Protein AF-A0A0E3UJL3-F1 (afdb_monomer_lite)

Radius of gyration: 22.05 Å; chains: 1; bounding box: 46×60×63 Å

Structure (mmCIF, N/CA/C/O backbone):
data_AF-A0A0E3UJL3-F1
#
_entry.id   AF-A0A0E3UJL3-F1
#
loop_
_atom_site.group_PDB
_atom_site.id
_atom_site.type_symbol
_atom_site.label_atom_id
_atom_site.label_alt_id
_atom_site.label_comp_id
_atom_site.label_asym_id
_atom_site.label_entity_id
_atom_site.label_seq_id
_atom_site.pdbx_PDB_ins_code
_atom_site.Cartn_x
_atom_site.Cartn_y
_atom_site.Cartn_z
_atom_site.occupancy
_atom_site.B_iso_or_equiv
_atom_site.auth_seq_id
_atom_site.auth_comp_id
_atom_site.auth_asym_id
_atom_site.auth_atom_id
_atom_site.pdbx_PDB_model_num
ATOM 1 N N . MET A 1 1 ? -11.389 -39.960 2.728 1.00 35.81 1 MET A N 1
ATOM 2 C CA . MET A 1 1 ? -10.060 -39.645 2.168 1.00 35.81 1 MET A CA 1
ATOM 3 C C . MET A 1 1 ? -10.276 -38.479 1.227 1.00 35.81 1 MET A C 1
ATOM 5 O O . MET A 1 1 ? -10.574 -38.678 0.059 1.00 35.81 1 MET A O 1
ATOM 9 N N . GLU A 1 2 ? -10.320 -37.284 1.809 1.00 32.53 2 GLU A N 1
ATOM 10 C CA . GLU A 1 2 ? -10.555 -36.036 1.088 1.00 32.53 2 GLU A CA 1
ATOM 11 C C . GLU A 1 2 ? -9.261 -35.633 0.386 1.00 32.53 2 GLU A C 1
ATOM 13 O O . GLU A 1 2 ? -8.188 -35.622 0.990 1.00 32.53 2 GLU A O 1
ATOM 18 N N . THR A 1 3 ? -9.352 -35.369 -0.911 1.00 32.72 3 THR A N 1
ATOM 19 C CA . THR A 1 3 ? -8.273 -34.770 -1.690 1.00 32.72 3 THR A CA 1
ATOM 20 C C . THR A 1 3 ? -8.026 -33.363 -1.140 1.00 32.72 3 THR A C 1
ATOM 22 O O . THR A 1 3 ? -8.995 -32.608 -1.027 1.00 32.72 3 THR A O 1
ATOM 25 N N . PRO A 1 4 ? -6.786 -32.968 -0.799 1.00 45.25 4 PRO A N 1
ATOM 26 C CA . PRO A 1 4 ? -6.535 -31.585 -0.449 1.00 45.25 4 PRO A CA 1
ATOM 27 C C . PRO A 1 4 ? -6.850 -30.735 -1.677 1.00 45.25 4 PRO A C 1
ATOM 29 O O . PRO A 1 4 ? -6.332 -30.982 -2.769 1.00 45.25 4 PRO A O 1
ATOM 32 N N . CYS A 1 5 ? -7.748 -29.770 -1.476 1.00 33.59 5 CYS A N 1
ATOM 33 C CA . CYS A 1 5 ? -7.967 -28.640 -2.363 1.00 33.59 5 CYS A CA 1
ATOM 34 C C . CYS A 1 5 ? -6.596 -28.155 -2.836 1.00 33.59 5 CYS A C 1
ATOM 36 O O . CYS A 1 5 ? -5.738 -27.848 -2.009 1.00 33.59 5 CYS A O 1
ATOM 38 N N . SER A 1 6 ? -6.361 -28.196 -4.146 1.00 37.50 6 SER A N 1
ATOM 39 C CA . SER A 1 6 ? -5.097 -27.784 -4.736 1.00 37.50 6 SER A CA 1
ATOM 40 C C . SER A 1 6 ? -4.758 -26.384 -4.238 1.00 37.50 6 SER A C 1
ATOM 42 O O . SER A 1 6 ? -5.474 -25.434 -4.561 1.00 37.50 6 SER A O 1
ATOM 44 N N . ASP A 1 7 ? -3.677 -26.271 -3.470 1.00 33.84 7 ASP A N 1
ATOM 45 C CA . ASP A 1 7 ? -3.031 -25.006 -3.155 1.00 33.84 7 ASP A CA 1
ATOM 46 C C . ASP A 1 7 ? -2.657 -24.334 -4.477 1.00 33.84 7 ASP A C 1
ATOM 48 O O . ASP A 1 7 ? -1.590 -24.570 -5.051 1.00 33.84 7 ASP A O 1
ATOM 52 N N . PHE A 1 8 ? -3.559 -23.507 -5.002 1.00 34.34 8 PHE A N 1
ATOM 53 C CA . PHE A 1 8 ? -3.238 -22.579 -6.067 1.00 34.34 8 PHE A CA 1
ATOM 54 C C . PHE A 1 8 ? -2.240 -21.597 -5.464 1.00 34.34 8 PHE A C 1
ATOM 56 O O . PHE A 1 8 ? -2.626 -20.602 -4.858 1.00 34.34 8 PHE A O 1
ATOM 63 N N . ARG A 1 9 ? -0.941 -21.896 -5.580 1.00 42.09 9 ARG A N 1
ATOM 64 C CA . ARG A 1 9 ? 0.095 -20.879 -5.426 1.00 42.09 9 ARG A CA 1
ATOM 65 C C . ARG A 1 9 ? -0.158 -19.897 -6.560 1.00 42.09 9 ARG A C 1
ATOM 67 O O . ARG A 1 9 ? 0.055 -20.281 -7.712 1.00 42.09 9 ARG A O 1
ATOM 74 N N . PRO A 1 10 ? -0.646 -18.675 -6.295 1.00 55.78 10 PRO A N 1
ATOM 75 C CA . PRO A 1 10 ? -0.781 -17.707 -7.364 1.00 55.78 10 PRO A CA 1
ATOM 76 C C . PRO A 1 10 ? 0.613 -17.538 -7.965 1.00 55.78 10 PRO A C 1
ATOM 78 O O . PRO A 1 10 ? 1.580 -17.346 -7.222 1.00 55.78 10 PRO A O 1
ATOM 81 N N . GLY A 1 11 ? 0.730 -17.681 -9.285 1.00 77.12 11 GLY A N 1
ATOM 82 C CA . GLY A 1 11 ? 1.992 -17.419 -9.968 1.00 77.12 11 GLY A CA 1
ATOM 83 C C . GLY A 1 11 ? 2.523 -16.040 -9.572 1.00 77.12 11 GLY A C 1
ATOM 84 O O . GLY A 1 11 ? 1.744 -15.127 -9.279 1.00 77.12 11 GLY A O 1
ATOM 85 N N . LEU A 1 12 ? 3.849 -15.892 -9.525 1.00 87.12 12 LEU A N 1
ATOM 86 C CA . LEU A 1 12 ? 4.462 -14.585 -9.301 1.00 87.12 12 LEU A CA 1
ATOM 87 C C . LEU A 1 12 ? 3.899 -13.582 -10.323 1.00 87.12 12 LEU A C 1
ATOM 89 O O . LEU A 1 12 ? 3.772 -13.942 -11.498 1.00 87.12 12 LEU A O 1
ATOM 93 N N . PRO A 1 13 ? 3.558 -12.346 -9.913 1.00 91.94 13 PRO A N 1
ATOM 94 C CA . PRO A 1 13 ? 3.107 -11.354 -10.867 1.00 91.94 13 PRO A CA 1
ATOM 95 C C . PRO A 1 13 ? 4.178 -11.103 -11.919 1.00 91.94 13 PRO A C 1
ATOM 97 O O . PRO A 1 13 ? 5.374 -11.064 -11.620 1.00 91.94 13 PRO A O 1
ATOM 100 N N . LEU A 1 14 ? 3.711 -10.946 -13.152 1.00 94.75 14 LEU A N 1
ATOM 101 C CA . LEU A 1 14 ? 4.541 -10.679 -14.310 1.00 94.75 14 LEU A CA 1
ATOM 102 C C . LEU A 1 14 ? 4.578 -9.173 -14.567 1.00 94.75 14 LEU A C 1
ATOM 104 O O . LEU A 1 14 ? 3.529 -8.533 -14.656 1.00 94.75 14 LEU A O 1
ATOM 108 N N . TYR A 1 15 ? 5.780 -8.637 -14.729 1.00 96.38 15 TYR A N 1
ATOM 109 C CA . TYR A 1 15 ? 6.034 -7.247 -15.088 1.00 96.38 15 TYR A CA 1
ATOM 110 C C . TYR A 1 15 ? 6.750 -7.230 -16.422 1.00 96.38 15 TYR A C 1
ATOM 112 O O . TYR A 1 15 ? 7.722 -7.965 -16.610 1.00 96.38 15 TYR A O 1
ATOM 120 N N . THR A 1 16 ? 6.282 -6.391 -17.338 1.00 96.19 16 THR A N 1
ATOM 121 C CA . THR A 1 16 ? 6.978 -6.138 -18.598 1.00 96.19 16 THR A CA 1
ATOM 122 C C . THR A 1 16 ? 7.442 -4.694 -18.641 1.00 96.19 16 THR A C 1
ATOM 124 O O . THR A 1 16 ? 6.629 -3.777 -18.703 1.00 96.19 16 THR A O 1
ATOM 127 N N . PHE A 1 17 ? 8.754 -4.489 -18.620 1.00 94.69 17 PHE A N 1
ATOM 128 C CA . PHE A 1 17 ? 9.367 -3.180 -18.798 1.00 94.69 17 PHE A CA 1
ATOM 129 C C . PHE A 1 17 ? 9.531 -2.902 -20.293 1.00 94.69 17 PHE A C 1
ATOM 131 O O . PHE A 1 17 ? 10.004 -3.759 -21.045 1.00 94.69 17 PHE A O 1
ATOM 138 N N . ARG A 1 18 ? 9.135 -1.705 -20.722 1.00 92.25 18 ARG A N 1
ATOM 139 C CA . ARG A 1 18 ? 9.291 -1.202 -22.089 1.00 92.25 18 ARG A CA 1
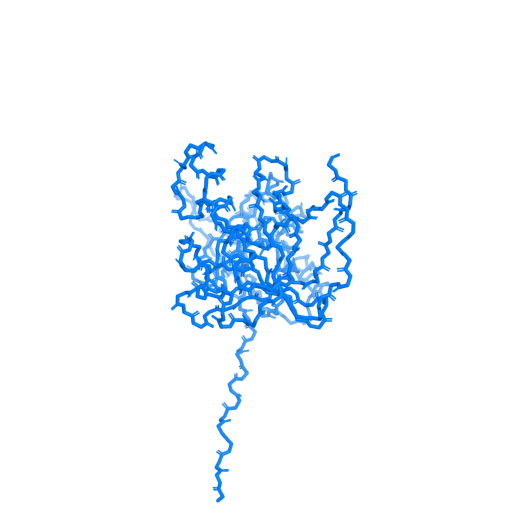ATOM 140 C C . ARG A 1 18 ? 10.386 -0.145 -22.088 1.00 92.25 18 ARG A C 1
ATOM 142 O O . ARG A 1 18 ? 10.168 0.966 -21.609 1.00 92.25 18 ARG A O 1
ATOM 149 N N . LEU A 1 19 ? 11.549 -0.523 -22.605 1.00 90.88 19 LEU A N 1
ATOM 150 C CA . LEU A 1 19 ? 12.720 0.337 -22.751 1.00 90.88 19 LEU A CA 1
ATOM 151 C C . LEU A 1 19 ? 12.873 0.673 -24.239 1.00 90.88 19 LEU A C 1
ATOM 153 O O . LEU A 1 19 ? 13.091 -0.232 -25.042 1.00 90.88 19 LEU A O 1
ATOM 157 N N . GLY A 1 20 ? 12.691 1.938 -24.614 1.00 87.12 20 GLY A N 1
ATOM 158 C CA . GLY A 1 20 ? 12.724 2.395 -26.010 1.00 87.12 20 GLY A CA 1
ATOM 159 C C . GLY A 1 20 ? 14.143 2.537 -26.559 1.00 87.12 20 GLY A C 1
ATOM 160 O O . GLY A 1 20 ? 15.115 2.099 -25.929 1.00 87.12 20 GLY A O 1
ATOM 161 N N . SER A 1 21 ? 14.287 3.178 -27.718 1.00 81.56 21 SER A N 1
ATOM 162 C CA . SER A 1 21 ? 15.596 3.619 -28.206 1.00 81.56 21 SER A CA 1
ATOM 163 C C . SER A 1 21 ? 15.916 5.031 -27.733 1.00 81.56 21 SER A C 1
ATOM 165 O O . SER A 1 21 ? 15.041 5.822 -27.384 1.00 81.56 21 SER A O 1
ATOM 167 N N . ARG A 1 22 ? 17.201 5.381 -27.782 1.00 75.12 22 ARG A N 1
ATOM 168 C CA . ARG A 1 22 ? 17.633 6.779 -27.789 1.00 75.12 22 ARG A CA 1
ATOM 169 C C . ARG A 1 22 ? 18.267 7.061 -29.143 1.00 75.12 22 ARG A C 1
ATOM 171 O O . ARG A 1 22 ? 19.155 6.326 -29.565 1.00 75.12 22 ARG A O 1
ATOM 178 N N . ALA A 1 23 ? 17.792 8.100 -29.830 1.00 73.81 23 ALA A N 1
ATOM 179 C CA . ALA A 1 23 ? 18.235 8.444 -31.185 1.00 73.81 23 ALA A CA 1
ATOM 180 C C . ALA A 1 23 ? 18.146 7.267 -32.190 1.00 73.81 23 ALA A C 1
ATOM 182 O O . ALA A 1 23 ? 19.006 7.118 -33.054 1.00 73.81 23 ALA A O 1
ATOM 183 N N . GLY A 1 24 ? 17.125 6.408 -32.063 1.00 76.81 24 GLY A N 1
ATOM 184 C CA . GLY A 1 24 ? 16.910 5.257 -32.950 1.00 76.81 24 GLY A CA 1
ATOM 185 C C . GLY A 1 24 ? 17.773 4.032 -32.632 1.00 76.81 24 GLY A C 1
ATOM 186 O O . GLY A 1 24 ? 17.637 3.001 -33.291 1.00 76.81 24 GLY A O 1
ATOM 187 N N . GLN A 1 25 ? 18.646 4.103 -31.620 1.00 82.50 25 GLN A N 1
ATOM 188 C CA . GLN A 1 25 ? 19.495 2.988 -31.208 1.00 82.50 25 GLN A CA 1
ATOM 189 C C . GLN A 1 25 ? 19.010 2.346 -29.902 1.00 82.50 25 GLN A C 1
ATOM 191 O O . GLN A 1 25 ? 18.837 3.012 -28.877 1.00 82.50 25 GLN A O 1
ATOM 196 N N . ARG A 1 26 ? 18.809 1.021 -29.934 1.00 87.69 26 ARG A N 1
ATOM 197 C CA . ARG A 1 26 ? 18.488 0.240 -28.732 1.00 87.69 26 ARG A CA 1
ATOM 198 C C . ARG A 1 26 ? 19.646 0.300 -27.730 1.00 87.69 26 ARG A C 1
ATOM 200 O O . ARG A 1 26 ? 20.799 0.161 -28.150 1.00 87.69 26 ARG A O 1
ATOM 207 N N . PRO A 1 27 ? 19.354 0.375 -26.422 1.00 90.06 27 PRO A N 1
ATOM 208 C CA . PRO A 1 27 ? 20.349 0.129 -25.389 1.00 90.06 27 PRO A CA 1
ATOM 209 C C . PRO A 1 27 ? 21.065 -1.218 -25.593 1.00 90.06 27 PRO A C 1
ATOM 211 O O . PRO A 1 27 ? 20.412 -2.195 -25.996 1.00 90.06 27 PRO A O 1
ATOM 214 N N . PRO A 1 28 ? 22.383 -1.313 -25.333 1.00 92.94 28 PRO A N 1
ATOM 215 C CA . PRO A 1 28 ? 23.122 -2.556 -25.503 1.00 92.94 28 PRO A CA 1
ATOM 216 C C . PRO A 1 28 ? 22.555 -3.676 -24.626 1.00 92.94 28 PRO A C 1
ATOM 218 O O . PRO A 1 28 ? 22.399 -3.528 -23.417 1.00 92.94 28 PRO A O 1
ATOM 221 N N . VAL A 1 29 ? 22.280 -4.835 -25.232 1.00 94.38 29 VAL A N 1
ATOM 222 C CA . VAL A 1 29 ? 21.636 -5.970 -24.545 1.00 94.38 29 VAL A CA 1
ATOM 223 C C . VAL A 1 29 ? 22.358 -6.404 -23.267 1.00 94.38 29 VAL A C 1
ATOM 225 O O . VAL A 1 29 ? 21.710 -6.733 -22.279 1.00 94.38 29 VAL A O 1
ATOM 228 N N . HIS A 1 30 ? 23.691 -6.390 -23.268 1.00 96.06 30 HIS A N 1
ATOM 229 C CA . HIS A 1 30 ? 24.496 -6.816 -22.126 1.00 96.06 30 HIS A CA 1
ATOM 230 C C . HIS A 1 30 ? 24.418 -5.826 -20.956 1.00 96.06 30 HIS A C 1
ATOM 232 O O . HIS A 1 30 ? 24.424 -6.257 -19.808 1.00 96.06 30 HIS A O 1
ATOM 238 N N . GLU A 1 31 ? 24.280 -4.527 -21.229 1.00 95.88 31 GLU A N 1
ATOM 239 C CA . GLU A 1 31 ? 24.071 -3.510 -20.193 1.00 95.88 31 GLU A CA 1
ATOM 240 C C . GLU A 1 31 ? 22.682 -3.656 -19.573 1.00 95.88 31 GLU A C 1
ATOM 242 O O . GLU A 1 31 ? 22.550 -3.698 -18.351 1.00 95.88 31 GLU A O 1
ATOM 247 N N . VAL A 1 32 ? 21.647 -3.831 -20.403 1.00 95.19 32 VAL A N 1
ATOM 248 C CA . VAL A 1 32 ? 20.281 -4.071 -19.911 1.00 95.19 32 VAL A CA 1
ATOM 249 C C . VAL A 1 32 ? 20.235 -5.350 -19.072 1.00 95.19 32 VAL A C 1
ATOM 251 O O . VAL A 1 32 ? 19.691 -5.352 -17.969 1.00 95.19 32 VAL A O 1
ATOM 254 N N . ALA A 1 33 ? 20.856 -6.428 -19.556 1.00 96.62 33 ALA A N 1
ATOM 255 C CA . ALA A 1 33 ? 20.941 -7.691 -18.835 1.00 96.62 33 ALA A CA 1
ATOM 256 C C . ALA A 1 33 ? 21.705 -7.563 -17.508 1.00 96.62 33 ALA A C 1
ATOM 258 O O . ALA A 1 33 ? 21.310 -8.199 -16.536 1.00 96.62 33 ALA A O 1
ATOM 259 N N . ALA A 1 34 ? 22.754 -6.737 -17.439 1.00 97.12 34 ALA A N 1
ATOM 260 C CA . ALA A 1 34 ? 23.492 -6.492 -16.202 1.00 97.12 34 ALA A CA 1
ATOM 261 C C . ALA A 1 34 ? 22.631 -5.765 -15.155 1.00 97.12 34 ALA A C 1
ATOM 263 O O . ALA A 1 34 ? 22.606 -6.179 -13.997 1.00 97.12 34 ALA A O 1
ATOM 264 N N . VAL A 1 35 ? 21.878 -4.735 -15.562 1.00 96.88 35 VAL A N 1
ATOM 265 C CA . VAL A 1 35 ? 20.979 -3.991 -14.659 1.00 96.88 35 VAL A CA 1
ATOM 266 C C . VAL A 1 35 ? 19.862 -4.890 -14.130 1.00 96.88 35 VAL A C 1
ATOM 268 O O . VAL A 1 35 ? 19.622 -4.940 -12.925 1.00 96.88 35 VAL A O 1
ATOM 271 N N . VAL A 1 36 ? 19.193 -5.637 -15.012 1.00 97.19 36 VAL A N 1
ATOM 272 C CA . VAL A 1 36 ? 18.088 -6.531 -14.622 1.00 97.19 36 VAL A CA 1
ATOM 273 C C . VAL A 1 36 ? 18.610 -7.721 -13.810 1.00 97.19 36 VAL A C 1
ATOM 275 O O . VAL A 1 36 ? 18.015 -8.088 -12.796 1.00 97.19 36 VAL A O 1
ATOM 278 N N . GLY A 1 37 ? 19.752 -8.283 -14.211 1.00 96.69 37 GLY A N 1
ATOM 279 C CA . GLY A 1 37 ? 20.410 -9.416 -13.560 1.00 96.69 37 GLY A CA 1
ATOM 280 C C . GLY A 1 37 ? 20.891 -9.126 -12.138 1.00 96.69 37 GLY A C 1
ATOM 281 O O . GLY A 1 37 ? 20.951 -10.039 -11.319 1.00 96.69 37 GLY A O 1
ATOM 282 N N . ALA A 1 38 ? 21.175 -7.860 -11.814 1.00 96.44 38 ALA A N 1
ATOM 283 C CA . ALA A 1 38 ? 21.487 -7.436 -10.450 1.00 96.44 38 ALA A CA 1
ATOM 284 C C . ALA A 1 38 ? 20.275 -7.518 -9.500 1.00 96.44 38 ALA A C 1
ATOM 286 O O . ALA A 1 38 ? 20.454 -7.581 -8.286 1.00 96.44 38 ALA A O 1
ATOM 287 N N . VAL A 1 39 ? 19.052 -7.521 -10.042 1.00 95.81 39 VAL A N 1
ATOM 288 C CA . VAL A 1 39 ? 17.800 -7.572 -9.271 1.00 95.81 39 VAL A CA 1
ATOM 289 C C . VAL A 1 39 ? 17.209 -8.979 -9.245 1.00 95.81 39 VAL A C 1
ATOM 291 O O . VAL A 1 39 ? 16.713 -9.423 -8.212 1.00 95.81 39 VAL A O 1
ATOM 294 N N . THR A 1 40 ? 17.242 -9.690 -10.371 1.00 93.12 40 THR A N 1
ATOM 295 C CA . THR A 1 40 ? 16.666 -11.033 -10.497 1.00 93.12 40 THR A CA 1
ATOM 296 C C . THR A 1 40 ? 17.569 -11.947 -11.323 1.00 93.12 40 THR A C 1
ATOM 298 O O . THR A 1 40 ? 18.040 -11.549 -12.389 1.00 93.12 40 THR A O 1
ATOM 301 N N . PRO A 1 41 ? 17.763 -13.213 -10.910 1.00 89.62 41 PRO A N 1
ATOM 302 C CA . PRO A 1 41 ? 18.538 -14.172 -11.691 1.00 89.62 41 PRO A CA 1
ATOM 303 C C . PRO A 1 41 ? 17.784 -14.692 -12.926 1.00 89.62 41 PRO A C 1
ATOM 305 O O . PRO A 1 41 ? 18.373 -15.382 -13.753 1.00 89.62 41 PRO A O 1
ATOM 308 N N . SER A 1 42 ? 16.479 -14.416 -13.048 1.00 92.12 42 SER A N 1
ATOM 309 C CA . SER A 1 42 ? 15.641 -14.915 -14.139 1.00 92.12 42 SER A CA 1
ATOM 310 C C . SER A 1 42 ? 14.770 -13.809 -14.724 1.00 92.12 42 SER A C 1
ATOM 312 O O . SER A 1 42 ? 13.983 -13.170 -14.020 1.00 92.12 42 SER A O 1
ATOM 314 N N . PHE A 1 43 ? 14.926 -13.593 -16.027 1.00 96.88 43 PHE A N 1
ATOM 315 C CA . PHE A 1 43 ? 14.152 -12.653 -16.825 1.00 96.88 43 PHE A CA 1
ATOM 316 C C . PHE A 1 43 ? 14.217 -13.053 -18.301 1.00 96.88 43 PHE A C 1
ATOM 318 O O . PHE A 1 43 ? 15.103 -13.795 -18.725 1.00 96.88 43 PHE A O 1
ATOM 325 N N . THR A 1 44 ? 13.269 -12.559 -19.091 1.00 96.88 44 THR A N 1
ATOM 326 C CA . THR A 1 44 ? 13.299 -12.664 -20.555 1.00 96.88 44 THR A CA 1
ATOM 327 C C . THR A 1 44 ? 13.519 -11.285 -21.143 1.00 96.88 44 THR A C 1
ATOM 329 O O . THR A 1 44 ? 12.923 -10.313 -20.685 1.00 96.88 44 THR A O 1
ATOM 332 N N . LEU A 1 45 ? 14.354 -11.198 -22.170 1.00 96.19 45 LEU A N 1
ATOM 333 C CA . LEU A 1 45 ? 14.643 -9.954 -22.863 1.00 96.19 45 LEU A CA 1
ATOM 334 C C . LEU A 1 45 ? 14.397 -10.162 -24.357 1.00 96.19 45 LEU A C 1
ATOM 336 O O . LEU A 1 45 ? 15.084 -10.944 -25.010 1.00 96.19 45 LEU A O 1
ATOM 340 N N . THR A 1 46 ? 13.369 -9.494 -24.872 1.00 95.25 46 THR A N 1
ATOM 341 C CA . THR A 1 46 ? 12.879 -9.672 -26.243 1.00 95.25 46 THR A CA 1
ATOM 342 C C . THR A 1 46 ? 13.031 -8.362 -27.006 1.00 95.25 46 THR A C 1
ATOM 344 O O . THR A 1 46 ? 12.581 -7.325 -26.506 1.00 95.25 46 THR A O 1
ATOM 347 N N . PRO A 1 47 ? 13.654 -8.359 -28.198 1.00 93.12 47 PRO A N 1
ATOM 348 C CA . PRO A 1 47 ? 13.695 -7.160 -29.019 1.00 93.12 47 PRO A CA 1
ATOM 349 C C . PRO A 1 47 ? 12.277 -6.829 -29.490 1.00 93.12 47 PRO A C 1
ATOM 351 O O . PRO A 1 47 ? 11.516 -7.717 -29.868 1.00 93.12 47 PRO A O 1
ATOM 354 N N . GLY A 1 48 ? 11.923 -5.551 -29.472 1.00 84.75 48 GLY A N 1
ATOM 355 C CA . GLY A 1 48 ? 10.608 -5.079 -29.888 1.00 84.75 48 GLY A CA 1
ATOM 356 C C . GLY A 1 48 ? 10.674 -3.765 -30.649 1.00 84.75 48 GLY A C 1
ATOM 357 O O . GLY A 1 48 ? 11.737 -3.154 -30.792 1.00 84.75 48 GLY A O 1
ATOM 358 N N . GLU A 1 49 ? 9.516 -3.344 -31.132 1.00 85.38 49 GLU A N 1
ATOM 359 C CA . GLU A 1 49 ? 9.293 -2.070 -31.807 1.00 85.38 49 GLU A CA 1
ATOM 360 C C . GLU A 1 49 ? 8.069 -1.409 -31.172 1.00 85.38 49 GLU A C 1
ATOM 362 O O . GLU A 1 49 ? 7.001 -2.016 -31.067 1.00 85.38 49 GLU A O 1
ATOM 367 N N . GLY A 1 50 ? 8.248 -0.187 -30.683 1.00 77.44 50 GLY A N 1
ATOM 368 C CA . GLY A 1 50 ? 7.174 0.710 -30.294 1.00 77.44 50 GLY A CA 1
ATOM 369 C C . GLY A 1 50 ? 6.779 1.590 -31.473 1.00 77.44 50 GLY A C 1
ATOM 370 O O . GLY A 1 50 ? 7.574 1.836 -32.372 1.00 77.44 50 GLY A O 1
ATOM 371 N N . TRP A 1 51 ? 5.543 2.075 -31.468 1.00 80.25 51 TRP A N 1
ATOM 372 C CA . TRP A 1 51 ? 5.101 3.115 -32.391 1.00 80.25 51 TRP A CA 1
ATOM 373 C C . TRP A 1 51 ? 4.845 4.384 -31.594 1.00 80.25 51 TRP A C 1
ATOM 375 O O . TRP A 1 51 ? 3.925 4.431 -30.774 1.00 80.25 51 TRP A O 1
ATOM 385 N N . PHE A 1 52 ? 5.657 5.412 -31.820 1.00 70.75 52 PHE A N 1
ATOM 386 C CA . PHE A 1 52 ? 5.570 6.674 -31.099 1.00 70.75 52 PHE A CA 1
ATOM 387 C C . PHE A 1 52 ? 5.556 7.841 -32.080 1.00 70.75 52 PHE A C 1
ATOM 389 O O . PHE A 1 52 ? 6.435 7.976 -32.920 1.00 70.75 52 PHE A O 1
ATOM 396 N N . ARG A 1 53 ? 4.519 8.686 -31.991 1.00 74.56 53 ARG A N 1
ATOM 397 C CA . ARG A 1 53 ? 4.338 9.873 -32.854 1.00 74.56 53 ARG A CA 1
ATOM 398 C C . ARG A 1 53 ? 4.440 9.593 -34.366 1.00 74.56 53 ARG A C 1
ATOM 400 O O . ARG A 1 53 ? 4.821 10.470 -35.128 1.00 74.56 53 ARG A O 1
ATOM 407 N N . GLY A 1 54 ? 4.033 8.398 -34.796 1.00 80.88 54 GLY A N 1
ATOM 408 C CA . GLY A 1 54 ? 4.056 7.989 -36.205 1.00 80.88 54 GLY A CA 1
ATOM 409 C C . GLY A 1 54 ? 5.383 7.388 -36.674 1.00 80.88 54 GLY A C 1
ATOM 410 O O . GLY A 1 54 ? 5.497 7.050 -37.847 1.00 80.88 54 GLY A O 1
ATOM 411 N N . GLU A 1 55 ? 6.348 7.215 -35.773 1.00 81.19 55 GLU A N 1
ATOM 412 C CA . GLU A 1 55 ? 7.640 6.596 -36.055 1.00 81.19 55 GLU A CA 1
ATOM 413 C C . GLU A 1 55 ? 7.787 5.267 -35.310 1.00 81.19 55 GLU A C 1
ATOM 415 O O . GLU A 1 55 ? 7.218 5.064 -34.231 1.00 81.19 55 GLU A O 1
ATOM 420 N N . VAL A 1 56 ? 8.555 4.355 -35.909 1.00 84.00 56 VAL A N 1
ATOM 421 C CA . VAL A 1 56 ? 8.951 3.093 -35.282 1.00 84.00 56 VAL A CA 1
ATOM 422 C C . VAL A 1 56 ? 10.137 3.361 -34.362 1.00 84.00 56 VAL A C 1
ATOM 424 O O . VAL A 1 56 ? 11.184 3.822 -34.809 1.00 84.00 56 VAL A O 1
ATOM 427 N N . ASP A 1 57 ? 9.975 3.036 -33.086 1.00 83.12 57 ASP A N 1
ATOM 428 C CA . ASP A 1 57 ? 10.987 3.171 -32.045 1.00 83.12 57 ASP A CA 1
ATOM 429 C C . ASP A 1 57 ? 11.461 1.777 -31.587 1.00 83.12 57 ASP A C 1
ATOM 431 O O . ASP A 1 57 ? 10.713 1.055 -30.918 1.00 83.12 57 ASP A O 1
ATOM 435 N N . PRO A 1 58 ? 12.670 1.325 -31.962 1.00 88.50 58 PRO A N 1
ATOM 436 C CA . PRO A 1 58 ? 13.140 -0.002 -31.589 1.00 88.50 58 PRO A CA 1
ATOM 437 C C . PRO A 1 58 ? 13.484 -0.059 -30.094 1.00 88.50 58 PRO A C 1
ATOM 439 O O . PRO A 1 58 ? 14.186 0.788 -29.569 1.00 88.50 58 PRO A O 1
ATOM 442 N N . GLY A 1 59 ? 13.086 -1.116 -29.391 1.00 91.12 59 GLY A N 1
ATOM 443 C CA . GLY A 1 59 ? 13.311 -1.215 -27.946 1.00 91.12 59 GLY A CA 1
ATOM 444 C C . GLY A 1 59 ? 13.482 -2.637 -27.431 1.00 91.12 59 GLY A C 1
ATOM 445 O O . GLY A 1 59 ? 13.583 -3.594 -28.205 1.00 91.12 59 GLY A O 1
ATOM 446 N N . TRP A 1 60 ? 13.494 -2.763 -26.109 1.00 93.38 60 TRP A N 1
ATOM 447 C CA . TRP A 1 60 ? 13.459 -4.019 -25.375 1.00 93.38 60 TRP A CA 1
ATOM 448 C C . TRP A 1 60 ? 12.144 -4.151 -24.610 1.00 93.38 60 TRP A C 1
ATOM 450 O O . TRP A 1 60 ? 11.711 -3.233 -23.910 1.00 93.38 60 TRP A O 1
ATOM 460 N N . ALA A 1 61 ? 11.536 -5.328 -24.718 1.00 94.25 61 ALA A N 1
ATOM 461 C CA . ALA A 1 61 ? 10.561 -5.814 -23.757 1.00 94.25 61 ALA A CA 1
ATOM 462 C C . ALA A 1 61 ? 11.290 -6.733 -22.771 1.00 94.25 61 ALA A C 1
ATOM 464 O O . ALA A 1 61 ? 11.837 -7.768 -23.162 1.00 94.25 61 ALA A O 1
ATOM 465 N N . ILE A 1 62 ? 11.323 -6.331 -21.505 1.00 95.88 62 ILE A N 1
ATOM 466 C CA . ILE A 1 62 ? 11.984 -7.067 -20.428 1.00 95.88 62 ILE A CA 1
ATOM 467 C C . ILE A 1 62 ? 10.889 -7.640 -19.546 1.00 95.88 62 ILE A C 1
ATOM 469 O O . ILE A 1 62 ? 10.134 -6.883 -18.947 1.00 95.88 62 ILE A O 1
ATOM 473 N N . THR A 1 63 ? 10.795 -8.955 -19.450 1.00 96.81 63 THR A N 1
ATOM 474 C CA . THR A 1 63 ? 9.743 -9.620 -18.686 1.00 96.81 63 THR A CA 1
ATOM 475 C C . THR A 1 63 ? 10.334 -10.295 -17.457 1.00 96.81 63 THR A C 1
ATOM 477 O O . THR A 1 63 ? 11.236 -11.127 -17.566 1.00 96.81 63 THR A O 1
ATOM 480 N N . VAL A 1 64 ? 9.806 -9.938 -16.287 1.00 96.44 64 VAL A N 1
ATOM 481 C CA . VAL A 1 64 ? 10.257 -10.412 -14.975 1.00 96.44 64 VAL A CA 1
ATOM 482 C C . VAL A 1 64 ? 9.059 -10.906 -14.173 1.00 96.44 64 VAL A C 1
ATOM 484 O O . VAL A 1 64 ? 8.042 -10.221 -14.088 1.00 96.44 64 VAL A O 1
ATOM 487 N N . ALA A 1 65 ? 9.181 -12.080 -13.555 1.00 94.88 65 ALA A N 1
ATOM 488 C CA . ALA A 1 65 ? 8.213 -12.576 -12.583 1.00 94.88 65 ALA A CA 1
ATOM 489 C C . ALA A 1 65 ? 8.743 -12.308 -11.164 1.00 94.88 65 ALA A C 1
ATOM 491 O O . ALA A 1 65 ? 9.798 -12.827 -10.802 1.00 94.88 65 ALA A O 1
ATOM 492 N N . HIS A 1 66 ? 8.050 -11.494 -10.360 1.00 93.88 66 HIS A N 1
ATOM 493 C CA . HIS A 1 66 ? 8.548 -11.088 -9.036 1.00 93.88 66 HIS A CA 1
ATOM 494 C C . HIS A 1 66 ? 7.426 -10.838 -8.025 1.00 93.88 66 HIS A C 1
ATOM 496 O O . HIS A 1 66 ? 6.395 -10.275 -8.366 1.00 93.88 66 HIS A O 1
ATOM 502 N N . ALA A 1 67 ? 7.601 -11.221 -6.758 1.00 90.62 67 ALA A N 1
ATOM 503 C CA . ALA A 1 67 ? 6.548 -11.048 -5.749 1.00 90.62 67 ALA A CA 1
ATOM 504 C C . ALA A 1 67 ? 6.412 -9.598 -5.264 1.00 90.62 67 ALA A C 1
ATOM 506 O O . ALA A 1 67 ? 5.299 -9.169 -4.952 1.00 90.62 67 ALA A O 1
ATOM 507 N N . ASP A 1 68 ? 7.533 -8.881 -5.193 1.00 92.62 68 ASP A N 1
ATOM 508 C CA . ASP A 1 68 ? 7.637 -7.559 -4.580 1.00 92.62 68 ASP A CA 1
ATOM 509 C C . ASP A 1 68 ? 7.560 -6.429 -5.621 1.00 92.62 68 ASP A C 1
ATOM 511 O O . ASP A 1 68 ? 8.381 -6.350 -6.540 1.00 92.62 68 ASP A O 1
ATOM 515 N N . HIS A 1 69 ? 6.557 -5.567 -5.440 1.00 93.44 69 HIS A N 1
ATOM 516 C CA . HIS A 1 69 ? 6.261 -4.387 -6.254 1.00 93.44 69 HIS A CA 1
ATOM 517 C C . HIS A 1 69 ? 7.308 -3.294 -6.121 1.00 93.44 69 HIS A C 1
ATOM 519 O O . HIS A 1 69 ? 7.575 -2.586 -7.088 1.00 93.44 69 HIS A O 1
ATOM 525 N N . GLU A 1 70 ? 7.882 -3.146 -4.932 1.00 94.38 70 GLU A N 1
ATOM 526 C CA . GLU A 1 70 ? 8.822 -2.079 -4.629 1.00 94.38 70 GLU A CA 1
ATOM 527 C C . GLU A 1 70 ? 10.145 -2.324 -5.352 1.00 94.38 70 GLU A C 1
ATOM 529 O O . GLU A 1 70 ? 10.679 -1.435 -6.014 1.00 94.38 70 GLU A O 1
ATOM 534 N N . THR A 1 71 ? 10.620 -3.572 -5.334 1.00 95.81 71 THR A N 1
ATOM 535 C CA . THR A 1 71 ? 11.768 -3.998 -6.138 1.00 95.81 71 THR A CA 1
ATOM 536 C C . THR A 1 71 ? 11.534 -3.793 -7.638 1.00 95.81 71 THR A C 1
ATOM 538 O O . THR A 1 71 ? 12.426 -3.306 -8.329 1.00 95.81 71 THR A O 1
ATOM 541 N N . MET A 1 72 ? 10.339 -4.090 -8.159 1.00 96.00 72 MET A N 1
ATOM 542 C CA . MET A 1 72 ? 10.039 -3.864 -9.582 1.00 96.00 72 MET A CA 1
ATOM 543 C C . MET A 1 72 ? 9.927 -2.380 -9.937 1.00 96.00 72 MET A C 1
ATOM 545 O O . MET A 1 72 ? 10.397 -1.971 -10.996 1.00 96.00 72 MET A O 1
ATOM 549 N N . ALA A 1 73 ? 9.375 -1.552 -9.051 1.00 95.25 73 ALA A N 1
ATOM 550 C CA . ALA A 1 73 ? 9.339 -0.107 -9.242 1.00 95.25 73 ALA A CA 1
ATOM 551 C C . ALA A 1 73 ? 10.747 0.511 -9.217 1.00 95.25 73 ALA A C 1
ATOM 553 O O . ALA A 1 73 ? 11.064 1.345 -10.065 1.00 95.25 73 ALA A O 1
ATOM 554 N N . ARG A 1 74 ? 11.618 0.057 -8.304 1.00 95.50 74 ARG A N 1
ATOM 555 C CA . ARG A 1 74 ? 13.040 0.433 -8.275 1.00 95.50 74 ARG A CA 1
ATOM 556 C C . ARG A 1 74 ? 13.779 0.000 -9.535 1.00 95.50 74 ARG A C 1
ATOM 558 O O . ARG A 1 74 ? 14.576 0.773 -10.049 1.00 95.50 74 ARG A O 1
ATOM 565 N N . LEU A 1 75 ? 13.506 -1.197 -10.057 1.00 96.19 75 LEU A N 1
ATOM 566 C CA . LEU A 1 75 ? 14.085 -1.645 -11.324 1.00 96.19 75 LEU A CA 1
ATOM 567 C C . LEU A 1 75 ? 13.635 -0.753 -12.491 1.00 96.19 75 LEU A C 1
ATOM 569 O O . LEU A 1 75 ? 14.471 -0.360 -13.299 1.00 96.19 75 LEU A O 1
ATOM 573 N N . ALA A 1 76 ? 12.349 -0.387 -12.564 1.00 94.81 76 ALA A N 1
ATOM 574 C CA . ALA A 1 76 ? 11.864 0.552 -13.579 1.00 94.81 76 ALA A CA 1
ATOM 575 C C . ALA A 1 76 ? 12.595 1.902 -13.498 1.00 94.81 76 ALA A C 1
ATOM 577 O O . ALA A 1 76 ? 13.038 2.416 -14.523 1.00 94.81 76 ALA A O 1
ATOM 578 N N . ASP A 1 77 ? 12.759 2.447 -12.289 1.00 93.88 77 ASP A N 1
ATOM 579 C CA . ASP A 1 77 ? 13.453 3.721 -12.077 1.00 93.88 77 ASP A CA 1
ATOM 580 C C . ASP A 1 77 ? 14.959 3.633 -12.369 1.00 93.88 77 ASP A C 1
ATOM 582 O O . ASP A 1 77 ? 15.525 4.538 -12.980 1.00 93.88 77 ASP A O 1
ATOM 586 N N . ALA A 1 78 ? 15.605 2.514 -12.033 1.00 94.44 78 ALA A N 1
ATOM 587 C CA . ALA A 1 78 ? 17.002 2.267 -12.374 1.00 94.44 78 ALA A CA 1
ATOM 588 C C . ALA A 1 78 ? 17.207 2.194 -13.893 1.00 94.44 78 ALA A C 1
ATOM 590 O O . ALA A 1 78 ? 18.106 2.845 -14.419 1.00 94.44 78 ALA A O 1
ATOM 591 N N . LEU A 1 79 ? 16.350 1.461 -14.613 1.00 94.50 79 LEU A N 1
ATOM 592 C CA . LEU A 1 79 ? 16.370 1.427 -16.078 1.00 94.50 79 LEU A CA 1
ATOM 593 C C . LEU A 1 79 ? 16.159 2.835 -16.661 1.00 94.50 79 LEU A C 1
ATOM 595 O O . LEU A 1 79 ? 16.865 3.219 -17.592 1.00 94.50 79 LEU A O 1
ATOM 599 N N . ARG A 1 80 ? 15.230 3.617 -16.090 1.00 92.75 80 ARG A N 1
ATOM 600 C CA . ARG A 1 80 ? 14.915 4.991 -16.520 1.00 92.75 80 ARG A CA 1
ATOM 601 C C . ARG A 1 80 ? 16.140 5.885 -16.391 1.00 92.75 80 ARG A C 1
ATOM 603 O O . ARG A 1 80 ? 16.500 6.574 -17.342 1.00 92.75 80 ARG A O 1
ATOM 610 N N . ALA A 1 81 ? 16.784 5.844 -15.227 1.00 92.25 81 ALA A N 1
ATOM 611 C CA . ALA A 1 81 ? 17.942 6.663 -14.909 1.00 92.25 81 ALA A CA 1
ATOM 612 C C . ALA A 1 81 ? 19.183 6.261 -15.719 1.00 92.25 8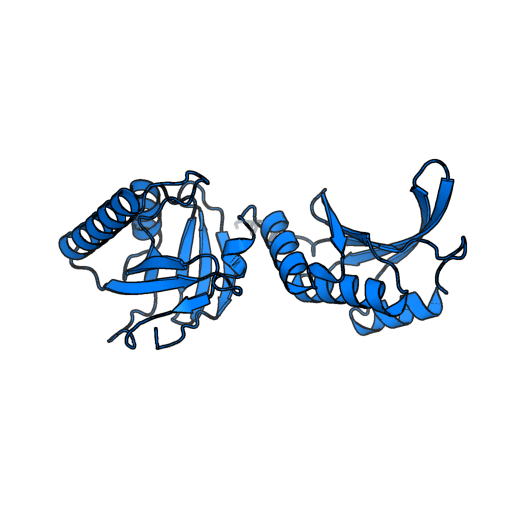1 ALA A C 1
ATOM 614 O O . ALA A 1 81 ? 19.809 7.123 -16.326 1.00 92.25 81 ALA A O 1
ATOM 615 N N . ILE A 1 82 ? 19.521 4.967 -15.759 1.00 93.12 82 ILE A N 1
ATOM 616 C CA . ILE A 1 82 ? 20.745 4.463 -16.408 1.00 93.12 82 ILE A CA 1
ATOM 617 C C . ILE A 1 82 ? 20.713 4.698 -17.917 1.00 93.12 82 ILE A C 1
ATOM 619 O O . ILE A 1 82 ? 21.726 5.073 -18.500 1.00 93.12 82 ILE A O 1
ATOM 623 N N . PHE A 1 83 ? 19.555 4.503 -18.551 1.00 91.00 83 PHE A N 1
ATOM 624 C CA . PHE A 1 83 ? 19.417 4.675 -19.997 1.00 91.00 83 PHE A CA 1
ATOM 625 C C . PHE A 1 83 ? 18.904 6.065 -20.401 1.00 91.00 83 PHE A C 1
ATOM 627 O O . PHE A 1 83 ? 18.691 6.307 -21.589 1.00 91.00 83 PHE A O 1
ATOM 634 N N . GLU A 1 84 ? 18.745 6.983 -19.438 1.00 88.06 84 GLU A N 1
ATOM 635 C CA . GLU A 1 84 ? 18.271 8.362 -19.633 1.00 88.06 84 GLU A CA 1
ATOM 636 C C . GLU A 1 84 ? 16.961 8.441 -20.441 1.00 88.06 84 GLU A C 1
ATOM 638 O O . GLU A 1 84 ? 16.820 9.242 -21.369 1.00 88.06 84 GLU A O 1
ATOM 643 N N . GLN A 1 85 ? 15.996 7.583 -20.107 1.00 80.38 85 GLN A N 1
ATOM 644 C CA . GLN A 1 85 ? 14.717 7.501 -20.812 1.00 80.38 85 GLN A CA 1
ATOM 645 C C . GLN A 1 85 ? 13.566 7.918 -19.913 1.00 80.38 85 GLN A C 1
ATOM 647 O O . GLN A 1 85 ? 13.096 7.132 -19.099 1.00 80.38 85 GLN A O 1
ATOM 652 N N . GLU A 1 86 ? 13.047 9.128 -20.102 1.00 77.06 86 GLU A N 1
ATOM 653 C CA . GLU A 1 86 ? 11.796 9.520 -19.456 1.00 77.06 86 GLU A CA 1
ATOM 654 C C . GLU A 1 86 ? 10.612 8.778 -20.089 1.00 77.06 86 GLU A C 1
ATOM 656 O O . GLU A 1 86 ? 10.426 8.794 -21.305 1.00 77.06 86 GLU A O 1
ATOM 661 N N . GLY A 1 87 ? 9.789 8.134 -19.256 1.00 65.12 87 GLY A N 1
ATOM 662 C CA . GLY A 1 87 ? 8.590 7.434 -19.713 1.00 65.12 87 GLY A CA 1
ATOM 663 C C . GLY A 1 87 ? 8.756 5.944 -20.015 1.00 65.12 87 GLY A C 1
ATOM 664 O O . GLY A 1 87 ? 7.854 5.388 -20.649 1.00 65.12 87 GLY A O 1
ATOM 665 N N . ILE A 1 88 ? 9.822 5.284 -19.527 1.00 78.06 88 ILE A N 1
ATOM 666 C CA . ILE A 1 88 ? 9.870 3.809 -19.471 1.00 78.06 88 ILE A CA 1
ATOM 667 C C . ILE A 1 88 ? 8.560 3.292 -18.890 1.00 78.06 88 ILE A C 1
ATOM 669 O O . ILE A 1 88 ? 8.100 3.736 -17.836 1.00 78.06 88 ILE A O 1
ATOM 673 N N . GLY A 1 89 ? 7.956 2.345 -19.590 1.00 84.75 89 GLY A N 1
ATOM 674 C CA . GLY A 1 89 ? 6.722 1.717 -19.163 1.00 84.75 89 GLY A CA 1
ATOM 675 C C . GLY A 1 89 ? 6.969 0.507 -18.306 1.00 84.75 89 GLY A C 1
ATOM 676 O O . GLY A 1 89 ? 7.753 -0.348 -18.702 1.00 84.75 89 GLY A O 1
ATOM 677 N N . ILE A 1 90 ? 6.240 0.371 -17.207 1.00 93.38 90 ILE A N 1
ATOM 678 C CA . ILE A 1 90 ? 6.005 -0.933 -16.599 1.00 93.38 90 ILE A CA 1
ATOM 679 C C . ILE A 1 90 ? 4.568 -1.355 -16.890 1.00 93.38 90 ILE A C 1
ATOM 681 O O . ILE A 1 90 ? 3.606 -0.660 -16.566 1.00 93.38 90 ILE A O 1
ATOM 685 N N . GLU A 1 91 ? 4.426 -2.493 -17.554 1.00 93.81 91 GLU A N 1
ATOM 686 C CA . GLU A 1 91 ? 3.151 -3.132 -17.829 1.00 93.81 91 GLU A CA 1
ATOM 687 C C . GLU A 1 91 ? 2.930 -4.248 -16.805 1.00 93.81 91 GLU A C 1
ATOM 689 O O . GLU A 1 91 ? 3.727 -5.186 -16.712 1.00 93.81 91 GLU A O 1
ATOM 694 N N . ALA A 1 92 ? 1.865 -4.131 -16.015 1.00 93.12 92 ALA A N 1
ATOM 695 C CA . ALA A 1 92 ? 1.477 -5.102 -15.000 1.00 93.12 92 ALA A CA 1
ATOM 696 C C . ALA A 1 92 ? -0.040 -5.049 -14.779 1.00 93.12 92 ALA A C 1
ATOM 698 O O . ALA A 1 92 ? -0.656 -3.989 -14.881 1.00 93.12 92 ALA A O 1
ATOM 699 N N . PHE A 1 93 ? -0.656 -6.195 -14.475 1.00 92.50 93 PHE A N 1
ATOM 700 C CA . PHE A 1 93 ? -2.095 -6.287 -14.163 1.00 92.50 93 PHE A CA 1
ATOM 701 C C . PHE A 1 93 ? -3.009 -5.659 -15.238 1.00 92.50 93 PHE A C 1
ATOM 703 O O . PHE A 1 93 ? -4.032 -5.050 -14.929 1.00 92.50 93 PHE A O 1
ATOM 710 N N . GLY A 1 94 ? -2.622 -5.775 -16.515 1.00 90.69 94 GLY A N 1
ATOM 711 C CA . GLY A 1 94 ? -3.368 -5.215 -17.649 1.00 90.69 94 GLY A CA 1
ATOM 712 C C . GLY A 1 94 ? -3.307 -3.687 -17.761 1.00 90.69 94 GLY A C 1
ATOM 713 O O . GLY A 1 94 ? -4.135 -3.090 -18.451 1.00 90.69 94 GLY A O 1
ATOM 714 N N . ARG A 1 95 ? -2.364 -3.033 -17.074 1.00 93.38 95 ARG A N 1
ATOM 715 C CA . ARG A 1 95 ? -2.156 -1.582 -17.116 1.00 93.38 95 ARG A CA 1
ATOM 716 C C . ARG A 1 95 ? -0.710 -1.249 -17.439 1.00 93.38 95 ARG A C 1
ATOM 718 O O . ARG A 1 95 ? 0.205 -1.947 -17.019 1.00 93.38 95 ARG A O 1
ATOM 725 N N . TYR A 1 96 ? -0.533 -0.138 -18.144 1.00 91.88 96 TYR A N 1
ATOM 726 C CA . TYR A 1 96 ? 0.759 0.483 -18.399 1.00 91.88 96 TYR A CA 1
ATOM 727 C C . TYR A 1 96 ? 0.931 1.675 -17.458 1.00 91.88 96 TYR A C 1
ATOM 729 O O . TYR A 1 96 ? 0.089 2.574 -17.450 1.00 91.88 96 TYR A O 1
ATOM 737 N N . LEU A 1 97 ? 2.017 1.695 -16.691 1.00 91.88 97 LEU A N 1
ATOM 738 C CA . LEU A 1 97 ? 2.400 2.808 -15.827 1.00 91.88 97 LEU A CA 1
ATOM 739 C C . LEU A 1 97 ? 3.713 3.406 -16.330 1.00 91.88 97 LEU A C 1
ATOM 741 O O . LEU A 1 97 ? 4.689 2.689 -16.540 1.00 91.88 97 LEU A O 1
ATOM 745 N N . SER A 1 98 ? 3.748 4.725 -16.516 1.00 90.44 98 SER A N 1
ATOM 746 C CA . SER A 1 98 ? 4.979 5.417 -16.904 1.00 90.44 98 SER A CA 1
ATOM 747 C C . SER A 1 98 ? 5.852 5.694 -15.683 1.00 90.44 98 SER A C 1
ATOM 749 O O . SER A 1 98 ? 5.404 6.365 -14.750 1.00 90.44 98 SER A O 1
ATOM 751 N N . CYS A 1 99 ? 7.106 5.262 -15.731 1.00 90.06 99 CYS A N 1
ATOM 752 C CA . CYS A 1 99 ? 8.150 5.658 -14.800 1.00 90.06 99 CYS A CA 1
ATOM 753 C C . CYS A 1 99 ? 8.701 7.035 -15.201 1.00 90.06 99 CYS A C 1
ATOM 755 O O . CYS A 1 99 ? 9.100 7.244 -16.350 1.00 90.06 99 CYS A O 1
ATOM 757 N N . ARG A 1 100 ? 8.687 7.984 -14.263 1.00 88.06 100 ARG A N 1
ATOM 758 C CA . ARG A 1 100 ? 9.116 9.373 -14.471 1.00 88.06 100 ARG A CA 1
ATOM 759 C C . ARG A 1 100 ? 9.931 9.856 -13.282 1.00 88.06 100 ARG A C 1
ATOM 761 O O . ARG A 1 100 ? 9.638 9.468 -12.147 1.00 88.06 100 ARG A O 1
ATOM 768 N N . ALA A 1 101 ? 10.901 10.729 -13.544 1.00 86.44 101 ALA A N 1
ATOM 769 C CA . ALA A 1 101 ? 11.772 11.280 -12.506 1.00 86.44 101 ALA A CA 1
ATOM 770 C C . ALA A 1 101 ? 11.004 12.015 -11.391 1.00 86.44 101 ALA A C 1
ATOM 772 O O . ALA A 1 101 ? 11.392 11.952 -10.229 1.00 86.44 101 ALA A O 1
ATOM 773 N N . ASP A 1 102 ? 9.901 12.685 -11.732 1.00 87.69 102 ASP A N 1
ATOM 774 C CA . ASP A 1 102 ? 9.098 13.505 -10.817 1.00 87.69 102 ASP A CA 1
ATOM 775 C C . ASP A 1 102 ? 8.202 12.696 -9.865 1.00 87.69 102 ASP A C 1
ATOM 777 O O . ASP A 1 102 ? 7.696 13.242 -8.887 1.00 87.69 102 ASP A O 1
ATOM 781 N N . ARG A 1 103 ? 8.003 11.396 -10.124 1.00 84.38 103 ARG A N 1
ATOM 782 C CA . ARG A 1 103 ? 7.160 10.523 -9.289 1.00 84.38 103 ARG A CA 1
ATOM 783 C C . ARG A 1 103 ? 7.962 9.614 -8.358 1.00 84.38 103 ARG A C 1
ATOM 785 O O . ARG A 1 103 ? 7.476 9.256 -7.287 1.00 84.38 103 ARG A O 1
ATOM 792 N N . GLY A 1 104 ? 9.172 9.237 -8.764 1.00 89.00 104 GLY A N 1
ATOM 793 C CA . GLY A 1 104 ? 10.015 8.295 -8.032 1.00 89.00 104 GLY A CA 1
ATOM 794 C C . GLY A 1 104 ? 9.437 6.868 -7.937 1.00 89.00 104 GLY A C 1
ATOM 795 O O . GLY A 1 104 ? 8.279 6.609 -8.287 1.00 89.00 104 GLY A O 1
ATOM 796 N N . PRO A 1 105 ? 10.240 5.905 -7.453 1.00 92.69 105 PRO A N 1
ATOM 797 C CA . PRO A 1 105 ? 9.848 4.497 -7.394 1.00 92.69 105 PRO A CA 1
ATOM 798 C C . PRO A 1 105 ? 8.772 4.205 -6.336 1.00 92.69 105 PRO A C 1
ATOM 800 O O . PRO A 1 105 ? 8.009 3.257 -6.490 1.00 92.69 105 PRO A O 1
ATOM 803 N N . GLU A 1 106 ? 8.652 5.017 -5.285 1.00 92.69 106 GLU A N 1
ATOM 804 C CA . GLU A 1 106 ? 7.679 4.804 -4.201 1.00 92.69 106 GLU A CA 1
ATOM 805 C C . GLU A 1 106 ? 6.225 4.972 -4.662 1.00 92.69 106 GLU A C 1
ATOM 807 O O . GLU A 1 106 ? 5.359 4.164 -4.323 1.00 92.69 106 GLU A O 1
ATOM 812 N N . LEU A 1 107 ? 5.942 6.016 -5.453 1.00 92.12 107 LEU A N 1
ATOM 813 C CA . LEU A 1 107 ? 4.612 6.224 -6.030 1.00 92.12 107 LEU A CA 1
ATOM 814 C C . LEU A 1 107 ? 4.267 5.106 -7.010 1.00 92.12 107 LEU A C 1
ATOM 816 O O . LEU A 1 107 ? 3.152 4.590 -6.984 1.00 92.12 107 LEU A O 1
ATOM 820 N N . LEU A 1 108 ? 5.235 4.701 -7.834 1.00 93.88 108 LEU A N 1
ATOM 821 C CA . LEU A 1 108 ? 5.055 3.607 -8.779 1.00 93.88 108 LEU A CA 1
ATOM 822 C C . LEU A 1 108 ? 4.791 2.274 -8.057 1.00 93.88 108 LEU A C 1
ATOM 824 O O . LEU A 1 108 ? 3.897 1.529 -8.453 1.00 93.88 108 LEU A O 1
ATOM 828 N N . ALA A 1 109 ? 5.505 1.993 -6.963 1.00 95.25 109 ALA A N 1
ATOM 829 C CA . ALA A 1 109 ? 5.273 0.816 -6.129 1.00 95.25 109 ALA A CA 1
ATOM 830 C C . ALA A 1 109 ? 3.853 0.806 -5.541 1.00 95.25 109 ALA A C 1
ATOM 832 O O . ALA A 1 109 ? 3.179 -0.225 -5.580 1.00 95.25 109 ALA A O 1
ATOM 833 N N . ALA A 1 110 ? 3.373 1.955 -5.056 1.00 95.19 110 ALA A N 1
ATOM 834 C CA . ALA A 1 110 ? 2.016 2.095 -4.534 1.00 95.19 110 ALA A CA 1
ATOM 835 C C . ALA A 1 110 ? 0.941 1.889 -5.610 1.00 95.19 110 ALA A C 1
ATOM 837 O O . ALA A 1 110 ? -0.083 1.260 -5.342 1.00 95.19 110 ALA A O 1
ATOM 838 N N . GLU A 1 111 ? 1.170 2.361 -6.836 1.00 95.31 111 GLU A N 1
ATOM 839 C CA . GLU A 1 111 ? 0.266 2.100 -7.959 1.00 95.31 111 GLU A CA 1
ATOM 840 C C . GLU A 1 111 ? 0.230 0.619 -8.335 1.00 95.31 111 GLU A C 1
ATOM 842 O O . GLU A 1 111 ? -0.852 0.055 -8.479 1.00 95.31 111 GLU A O 1
ATOM 847 N N . LEU A 1 112 ? 1.388 -0.039 -8.433 1.00 95.62 112 LEU A N 1
ATOM 848 C CA . LEU A 1 112 ? 1.468 -1.479 -8.705 1.00 95.62 112 LEU A CA 1
ATOM 849 C C . LEU A 1 112 ? 0.767 -2.302 -7.617 1.00 95.62 112 LEU A C 1
ATOM 851 O O . LEU A 1 112 ? 0.051 -3.256 -7.928 1.00 95.62 112 LEU A O 1
ATOM 855 N N . TRP A 1 113 ? 0.939 -1.915 -6.353 1.00 96.00 113 TRP A N 1
ATOM 856 C CA . TRP A 1 113 ? 0.234 -2.510 -5.222 1.00 96.00 113 TRP A CA 1
ATOM 857 C C . TRP A 1 113 ? -1.282 -2.318 -5.343 1.00 96.00 113 TRP A C 1
ATOM 859 O O . TRP A 1 113 ? -2.039 -3.287 -5.251 1.00 96.00 113 TRP A O 1
ATOM 869 N N . GLY A 1 114 ? -1.733 -1.094 -5.629 1.00 95.19 114 GLY A N 1
ATOM 870 C CA . GLY A 1 114 ? -3.151 -0.782 -5.793 1.00 95.19 114 GLY A CA 1
ATOM 871 C C . GLY A 1 114 ? -3.792 -1.561 -6.940 1.00 95.19 114 GLY A C 1
ATOM 872 O O . GLY A 1 114 ? -4.880 -2.114 -6.777 1.00 95.19 114 GLY A O 1
ATOM 873 N N . LEU A 1 115 ? -3.087 -1.697 -8.067 1.00 94.75 115 LEU A N 1
ATOM 874 C CA . LEU A 1 115 ? -3.521 -2.508 -9.205 1.00 94.75 115 LEU A CA 1
ATOM 875 C C . LEU A 1 115 ? -3.616 -3.998 -8.872 1.00 94.75 115 LEU A C 1
ATOM 877 O O . LEU A 1 115 ? -4.573 -4.648 -9.289 1.00 94.75 115 LEU A O 1
ATOM 881 N N . ARG A 1 116 ? -2.656 -4.545 -8.115 1.00 93.94 116 ARG A N 1
ATOM 882 C CA . ARG A 1 116 ? -2.683 -5.959 -7.718 1.00 93.94 116 ARG A CA 1
ATOM 883 C C . ARG A 1 116 ? -3.850 -6.271 -6.796 1.00 93.94 116 ARG A C 1
ATOM 885 O O . ARG A 1 116 ? -4.484 -7.313 -6.949 1.00 93.94 116 ARG A O 1
ATOM 892 N N . TYR A 1 117 ? -4.073 -5.419 -5.801 1.00 94.50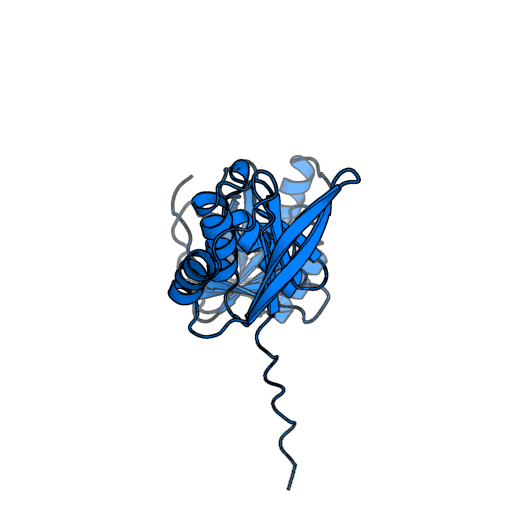 117 TYR A N 1
ATOM 893 C CA . TYR A 1 117 ? -4.992 -5.722 -4.708 1.00 94.50 117 TYR A CA 1
ATOM 894 C C . TYR A 1 117 ? -6.350 -5.028 -4.822 1.00 94.50 117 TYR A C 1
ATOM 896 O O . TYR A 1 117 ? -7.230 -5.302 -4.011 1.00 94.50 117 TYR A O 1
ATOM 904 N N . GLY A 1 118 ? -6.548 -4.153 -5.809 1.00 93.56 118 GLY A N 1
ATOM 905 C CA . GLY A 1 118 ? -7.799 -3.421 -5.998 1.00 93.56 118 GLY A CA 1
ATOM 906 C C . GLY A 1 118 ? -8.080 -2.424 -4.872 1.00 93.56 118 GLY A C 1
ATOM 907 O O . GLY A 1 118 ? -9.214 -2.329 -4.405 1.00 93.56 118 GLY A O 1
ATOM 908 N N . PHE A 1 119 ? -7.053 -1.719 -4.400 1.00 94.19 119 PHE A N 1
ATOM 909 C CA . PHE A 1 119 ? -7.183 -0.645 -3.411 1.00 94.19 119 PHE A CA 1
ATOM 910 C C . PHE A 1 119 ? -6.588 0.652 -3.945 1.00 94.19 119 PHE A C 1
ATOM 912 O O . PHE A 1 119 ? -5.693 0.639 -4.792 1.00 94.19 119 PHE A O 1
ATOM 919 N N . TYR A 1 120 ? -7.070 1.781 -3.429 1.00 92.88 120 TYR A N 1
ATOM 920 C CA . TYR A 1 120 ? -6.489 3.075 -3.757 1.00 92.88 120 TYR A CA 1
ATOM 921 C C . TYR A 1 120 ? -5.028 3.147 -3.253 1.00 92.88 120 TYR A C 1
ATOM 923 O O . TYR A 1 120 ? -4.786 2.828 -2.086 1.00 92.88 120 TYR A O 1
ATOM 931 N N . PRO A 1 121 ? -4.044 3.561 -4.080 1.00 93.69 121 PRO A N 1
ATOM 932 C CA . PRO A 1 121 ? -2.620 3.533 -3.719 1.00 93.69 121 PRO A CA 1
ATOM 933 C C . PRO A 1 121 ? -2.241 4.291 -2.444 1.00 93.69 121 PRO A C 1
ATOM 935 O O . PRO A 1 121 ? -1.251 3.945 -1.800 1.00 93.69 121 PRO A O 1
ATOM 938 N N . ALA A 1 122 ? -3.017 5.311 -2.056 1.00 92.25 122 ALA A N 1
ATOM 939 C CA . ALA A 1 122 ? -2.747 6.081 -0.844 1.00 92.25 122 ALA A CA 1
ATOM 940 C C . ALA A 1 122 ? -2.743 5.204 0.416 1.00 92.25 122 ALA A C 1
ATOM 942 O O . ALA A 1 122 ? -1.942 5.459 1.311 1.00 92.25 122 ALA A O 1
ATOM 943 N N . TYR A 1 123 ? -3.530 4.119 0.446 1.00 94.56 123 TYR A N 1
ATOM 944 C CA . TYR A 1 123 ? -3.569 3.212 1.592 1.00 94.56 123 TYR A CA 1
ATOM 945 C C . TYR A 1 123 ? -2.196 2.609 1.938 1.00 94.56 123 TYR A C 1
ATOM 947 O O . TYR A 1 123 ? -1.905 2.406 3.116 1.00 94.56 123 TYR A O 1
ATOM 955 N N . LEU A 1 124 ? -1.339 2.346 0.943 1.00 95.56 124 LEU A N 1
ATOM 956 C CA . LEU A 1 124 ? 0.011 1.815 1.174 1.00 95.56 124 LEU A CA 1
ATOM 957 C C . LEU A 1 124 ? 0.952 2.867 1.781 1.00 95.56 124 LEU A C 1
ATOM 959 O O . LEU A 1 124 ? 1.914 2.526 2.459 1.00 95.56 124 LEU A O 1
ATOM 963 N N . ARG A 1 125 ? 0.701 4.149 1.499 1.00 93.94 125 ARG A N 1
ATOM 964 C CA . ARG A 1 125 ? 1.621 5.251 1.808 1.00 93.94 125 ARG A CA 1
ATOM 965 C C . ARG A 1 125 ? 1.248 6.025 3.067 1.00 93.94 125 ARG A C 1
ATOM 967 O O . ARG A 1 125 ? 2.027 6.879 3.486 1.00 93.94 125 ARG A O 1
ATOM 974 N N . THR A 1 126 ? 0.083 5.761 3.648 1.00 94.75 126 THR A N 1
ATOM 975 C CA . THR A 1 126 ? -0.360 6.414 4.880 1.00 94.75 126 THR A CA 1
ATOM 976 C C . THR A 1 126 ? 0.638 6.183 6.005 1.00 94.75 126 THR A C 1
ATOM 978 O O . THR A 1 126 ? 1.022 5.051 6.302 1.00 94.75 126 THR A O 1
ATOM 981 N N . ARG A 1 127 ? 1.034 7.273 6.655 1.00 95.69 127 ARG A N 1
ATOM 982 C CA . ARG A 1 127 ? 1.795 7.259 7.903 1.00 95.69 127 ARG A CA 1
ATOM 983 C C . ARG A 1 127 ? 0.847 7.538 9.054 1.00 95.69 127 ARG A C 1
ATOM 985 O O . ARG A 1 127 ? -0.106 8.295 8.893 1.00 95.69 127 ARG A O 1
ATOM 992 N N . PHE A 1 128 ? 1.115 6.949 10.210 1.00 96.62 128 PHE A N 1
ATOM 993 C CA . PHE A 1 128 ? 0.255 7.116 11.373 1.00 96.62 128 PHE A CA 1
ATOM 994 C C . PHE A 1 128 ? 0.906 8.001 12.425 1.00 96.62 128 PHE A C 1
ATOM 996 O O . PHE A 1 128 ? 2.081 7.830 12.751 1.00 96.62 128 PHE A O 1
ATOM 1003 N N . LEU A 1 129 ? 0.130 8.935 12.962 1.00 96.50 129 LEU A N 1
ATOM 1004 C CA . LEU A 1 129 ? 0.547 9.854 14.014 1.00 96.50 129 LEU A CA 1
ATOM 1005 C C . LEU A 1 129 ? -0.364 9.695 15.227 1.00 96.50 129 LEU A C 1
ATOM 1007 O O . LEU A 1 129 ? -1.580 9.556 15.081 1.00 96.50 129 LEU A O 1
ATOM 1011 N N . VAL A 1 130 ? 0.222 9.750 16.418 1.00 96.75 130 VAL A N 1
ATOM 1012 C CA . VAL A 1 130 ? -0.506 9.805 17.689 1.00 96.75 130 VAL A CA 1
ATOM 1013 C C . VAL A 1 130 ? 0.048 10.938 18.546 1.00 96.75 130 VAL A C 1
ATOM 1015 O O . VAL A 1 130 ? 1.252 11.195 18.553 1.00 96.75 130 VAL A O 1
ATOM 1018 N N . ASP A 1 131 ? -0.813 11.580 19.330 1.00 94.94 131 ASP A N 1
ATOM 1019 C CA . ASP A 1 131 ? -0.372 12.639 20.249 1.00 94.94 131 ASP A CA 1
ATOM 1020 C C . ASP A 1 131 ? 0.385 12.059 21.452 1.00 94.94 131 ASP A C 1
ATOM 1022 O O . ASP A 1 131 ? 1.325 12.650 21.978 1.00 94.94 131 ASP A O 1
ATOM 1026 N N . THR A 1 132 ? -0.035 10.875 21.900 1.00 94.94 132 THR A N 1
ATOM 1027 C CA . THR A 1 132 ? 0.546 10.154 23.038 1.00 94.94 132 THR A CA 1
ATOM 1028 C C . THR A 1 132 ? 0.625 8.662 22.725 1.00 94.94 132 THR A C 1
ATOM 1030 O O . THR A 1 132 ? -0.225 8.161 21.988 1.00 94.94 132 THR A O 1
ATOM 1033 N N . PRO A 1 133 ? 1.604 7.919 23.273 1.00 95.62 133 PRO A N 1
ATOM 1034 C CA . PRO A 1 133 ? 1.640 6.468 23.126 1.00 95.62 133 PRO A CA 1
ATOM 1035 C C . PRO A 1 133 ? 0.326 5.829 23.616 1.00 95.62 133 PRO A C 1
ATOM 1037 O O . PRO A 1 133 ? -0.086 6.111 24.747 1.00 95.62 133 PRO A O 1
ATOM 1040 N N . PRO A 1 134 ? -0.332 4.968 22.817 1.00 95.12 134 PRO A N 1
ATOM 1041 C CA . PRO A 1 134 ? -1.561 4.312 23.236 1.00 95.12 134 PRO A CA 1
ATOM 1042 C C . PRO A 1 134 ? -1.279 3.365 24.418 1.00 95.12 134 PRO A C 1
ATOM 1044 O O . PRO A 1 134 ? -0.405 2.499 24.321 1.00 95.12 134 PRO A O 1
ATOM 1047 N N . PRO A 1 135 ? -1.981 3.504 25.555 1.00 94.44 135 PRO A N 1
ATOM 1048 C CA . PRO A 1 135 ? -1.773 2.629 26.700 1.00 94.44 135 PRO A CA 1
ATOM 1049 C C . PRO A 1 135 ? -2.453 1.273 26.479 1.00 94.44 135 PRO A C 1
ATOM 1051 O O . PRO A 1 135 ? -3.591 1.215 26.010 1.00 94.44 135 PRO A O 1
ATOM 1054 N N . ASN A 1 136 ? -1.798 0.189 26.909 1.00 94.62 136 ASN A N 1
ATOM 1055 C CA . ASN A 1 136 ? -2.354 -1.172 26.910 1.00 94.62 136 ASN A CA 1
ATOM 1056 C C . ASN A 1 136 ? -2.940 -1.602 25.550 1.00 94.62 136 ASN A C 1
ATOM 1058 O O . ASN A 1 136 ? -4.025 -2.183 25.498 1.00 94.62 136 ASN A O 1
ATO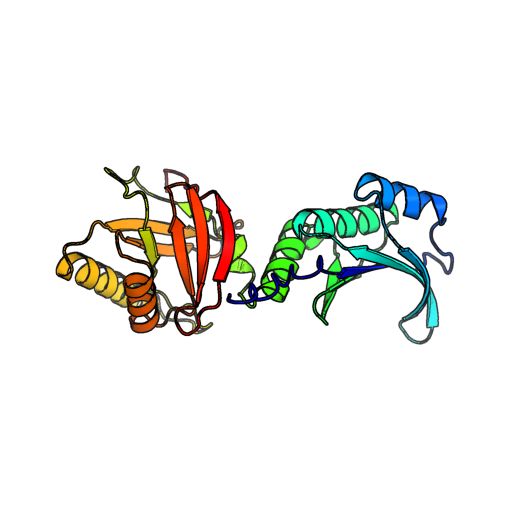M 1062 N N . THR A 1 137 ? -2.243 -1.282 24.455 1.00 96.00 137 THR A N 1
ATOM 1063 C CA . THR A 1 137 ? -2.681 -1.597 23.090 1.00 96.00 137 THR A CA 1
ATOM 1064 C C . THR A 1 137 ? -2.967 -3.094 22.936 1.00 96.00 137 THR A C 1
ATOM 1066 O O . THR A 1 137 ? -2.086 -3.912 23.217 1.00 96.00 137 THR A O 1
ATOM 1069 N N . PRO A 1 138 ? -4.172 -3.481 22.483 1.00 96.94 138 PRO A N 1
ATOM 1070 C CA . PRO A 1 138 ? -4.485 -4.871 22.175 1.00 96.94 138 PRO A CA 1
ATOM 1071 C C . PRO A 1 138 ? -3.559 -5.446 21.096 1.00 96.94 138 PRO A C 1
ATOM 1073 O O . PRO A 1 138 ? -3.085 -4.724 20.226 1.00 96.94 138 PRO A O 1
ATOM 1076 N N . ALA A 1 139 ? -3.362 -6.767 21.087 1.00 96.50 139 ALA A N 1
ATOM 1077 C CA . ALA A 1 139 ? -2.597 -7.428 20.023 1.00 96.50 139 ALA A CA 1
ATOM 1078 C C . ALA A 1 139 ? -3.290 -7.347 18.648 1.00 96.50 139 ALA A C 1
ATOM 1080 O O . ALA A 1 139 ? -2.625 -7.402 17.618 1.00 96.50 139 ALA A O 1
ATOM 1081 N N . CYS A 1 140 ? -4.618 -7.212 18.627 1.00 98.12 140 CYS A N 1
ATOM 1082 C CA . CYS A 1 140 ? -5.394 -7.035 17.407 1.00 98.12 140 CYS A CA 1
ATOM 1083 C C . CYS A 1 140 ? -6.327 -5.833 17.554 1.00 98.12 140 CYS A C 1
ATOM 1085 O O . CYS A 1 140 ? -7.066 -5.742 18.538 1.00 98.12 140 CYS A O 1
ATOM 1087 N N . PHE A 1 141 ? -6.293 -4.920 16.589 1.00 98.56 141 PHE A N 1
ATOM 1088 C CA . PHE A 1 141 ? -7.136 -3.727 16.571 1.00 98.56 141 PHE A CA 1
ATOM 1089 C C . PHE A 1 141 ? -7.281 -3.185 15.146 1.00 98.56 141 PHE A C 1
ATOM 1091 O O . PHE A 1 141 ? -6.486 -3.482 14.255 1.00 98.56 141 PHE A O 1
ATOM 1098 N N . ALA A 1 142 ? -8.306 -2.366 14.935 1.00 98.56 142 ALA A N 1
ATOM 1099 C CA . ALA A 1 142 ? -8.557 -1.688 13.669 1.00 98.56 142 ALA A CA 1
ATOM 1100 C C . ALA A 1 1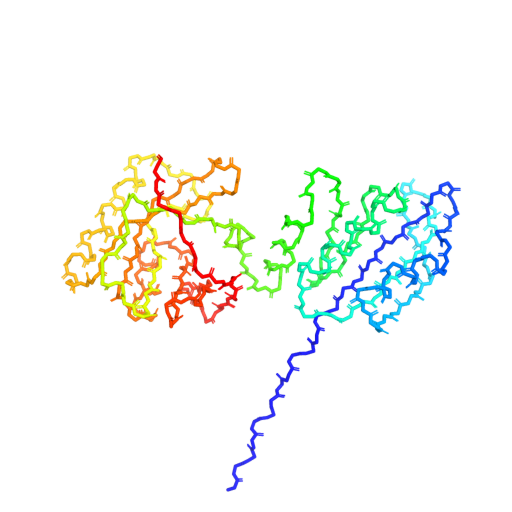42 ? -8.209 -0.202 13.751 1.00 98.56 142 ALA A C 1
ATOM 1102 O O . ALA A 1 142 ? -8.304 0.389 14.827 1.00 98.56 142 ALA A O 1
ATOM 1103 N N . LEU A 1 143 ? -7.886 0.409 12.610 1.00 98.38 143 LEU A N 1
ATOM 1104 C CA . LEU A 1 143 ? -7.910 1.864 12.448 1.00 98.38 143 LEU A CA 1
ATOM 1105 C C . LEU A 1 143 ? -9.111 2.229 11.584 1.00 98.38 143 LEU A C 1
ATOM 1107 O O . LEU A 1 143 ? -9.250 1.732 10.463 1.00 98.38 143 LEU A O 1
ATOM 1111 N N . ILE A 1 144 ? -9.977 3.081 12.122 1.00 97.44 144 ILE A N 1
ATOM 1112 C CA . ILE A 1 144 ? -11.243 3.468 11.500 1.00 97.44 144 ILE A CA 1
ATOM 1113 C C . ILE A 1 144 ? -11.346 4.990 11.543 1.00 97.44 144 ILE A C 1
ATOM 1115 O O . ILE A 1 144 ? -11.113 5.596 12.588 1.00 97.44 144 ILE A O 1
ATOM 1119 N N . THR A 1 145 ? -11.713 5.609 10.424 1.00 95.19 145 THR A N 1
ATOM 1120 C CA . THR A 1 145 ? -12.073 7.030 10.369 1.00 95.19 145 THR A CA 1
ATOM 1121 C C . THR A 1 145 ? -13.568 7.198 10.105 1.00 95.19 145 THR A C 1
ATOM 1123 O O . THR A 1 145 ? -14.222 6.311 9.556 1.00 95.19 145 THR A O 1
ATOM 1126 N N . GLY A 1 146 ? -14.119 8.326 10.555 1.00 90.81 146 GLY A N 1
ATOM 1127 C CA . GLY A 1 146 ? -15.454 8.782 10.174 1.00 90.81 146 GLY A CA 1
ATOM 1128 C C . GLY A 1 146 ? -15.451 9.754 8.989 1.00 90.81 146 GLY A C 1
ATOM 1129 O O . GLY A 1 146 ? -16.528 10.177 8.577 1.00 90.81 146 GLY A O 1
ATOM 1130 N N . TYR A 1 147 ? -14.275 10.145 8.483 1.00 88.31 147 TYR A N 1
ATOM 1131 C CA . TYR A 1 147 ? -14.126 11.104 7.385 1.00 88.31 147 TYR A CA 1
ATOM 1132 C C . TYR A 1 147 ? -14.527 10.468 6.049 1.00 88.31 147 TYR A C 1
ATOM 1134 O O . TYR A 1 147 ? -14.470 9.249 5.886 1.00 88.31 147 TYR A O 1
ATOM 1142 N N . ALA A 1 148 ? -14.948 11.286 5.086 1.00 79.00 148 ALA A N 1
ATOM 1143 C CA . ALA A 1 148 ? -15.290 10.795 3.755 1.00 79.00 148 ALA A CA 1
ATOM 1144 C C . ALA A 1 148 ? -14.067 10.221 3.029 1.00 79.00 148 ALA A C 1
ATOM 1146 O O . ALA A 1 148 ? -13.107 10.942 2.779 1.00 79.00 148 ALA A O 1
ATOM 1147 N N . THR A 1 149 ? -14.138 8.950 2.631 1.00 68.62 149 THR A N 1
ATOM 1148 C CA . THR A 1 149 ? -13.075 8.272 1.865 1.00 68.62 149 THR A CA 1
ATOM 1149 C C . THR A 1 149 ? -13.485 7.915 0.433 1.00 68.62 149 THR A C 1
ATOM 1151 O O . THR A 1 149 ? -12.634 7.581 -0.385 1.00 68.62 149 THR A O 1
ATOM 1154 N N . THR A 1 150 ? -14.761 8.095 0.072 1.00 59.91 150 THR A N 1
ATOM 1155 C CA . THR A 1 150 ? -15.339 7.735 -1.239 1.00 59.91 150 THR A CA 1
ATOM 1156 C C . THR A 1 150 ? -15.087 8.773 -2.348 1.00 59.91 150 THR A C 1
ATOM 1158 O O . THR A 1 150 ? -15.838 8.847 -3.320 1.00 59.91 150 THR A O 1
ATOM 1161 N N . GLY A 1 151 ? -14.078 9.638 -2.197 1.00 60.03 151 GLY A N 1
ATOM 1162 C CA . GLY A 1 151 ? -13.797 10.743 -3.126 1.00 60.03 151 GLY A CA 1
ATOM 1163 C C . GLY A 1 151 ? -14.772 11.927 -3.041 1.00 60.03 151 GLY A C 1
ATOM 1164 O O . GLY A 1 151 ? -14.634 12.892 -3.792 1.00 60.03 151 GLY A O 1
ATOM 1165 N N . GLU A 1 152 ? -15.741 11.886 -2.122 1.00 66.00 152 GLU A N 1
ATOM 1166 C CA . GLU A 1 152 ? -16.588 13.032 -1.795 1.00 66.00 152 GLU A CA 1
ATOM 1167 C C . GLU A 1 152 ? -15.812 14.023 -0.920 1.00 66.00 152 GLU A C 1
ATOM 1169 O O . GLU A 1 152 ? -15.253 13.656 0.111 1.00 66.00 152 GLU A O 1
ATOM 1174 N N . THR A 1 153 ? -15.808 15.304 -1.287 1.00 74.75 153 THR A N 1
ATOM 1175 C CA . THR A 1 153 ? -15.268 16.355 -0.417 1.00 74.75 153 THR A CA 1
ATOM 1176 C C . THR A 1 153 ? -16.353 16.811 0.553 1.00 74.75 153 THR A C 1
ATOM 1178 O O . THR A 1 153 ? -17.256 17.561 0.181 1.00 74.75 153 THR A O 1
ATOM 1181 N N . TRP A 1 154 ? -16.287 16.341 1.797 1.00 82.94 154 TRP A N 1
ATOM 1182 C CA . TRP A 1 154 ? -17.144 16.841 2.875 1.00 82.94 154 TRP A CA 1
ATOM 1183 C C . TRP A 1 154 ? -16.566 18.115 3.485 1.00 82.94 154 TRP A C 1
ATOM 1185 O O . TRP A 1 154 ? -15.351 18.302 3.539 1.00 82.94 154 TRP A O 1
ATOM 1195 N N . ALA A 1 155 ? -17.443 18.983 3.989 1.00 86.12 155 ALA A N 1
ATOM 1196 C CA . ALA A 1 155 ? -17.007 20.129 4.776 1.00 86.12 155 ALA A CA 1
ATOM 1197 C C . ALA A 1 155 ? -16.385 19.663 6.104 1.00 86.12 155 ALA A C 1
ATOM 1199 O O . ALA A 1 155 ? -16.859 18.703 6.717 1.00 86.12 155 ALA A O 1
ATOM 1200 N N . ASP A 1 156 ? -15.398 20.396 6.622 1.00 85.62 156 ASP A N 1
ATOM 1201 C CA . ASP A 1 156 ? -14.718 20.071 7.889 1.00 85.62 156 ASP A CA 1
ATOM 1202 C C . ASP A 1 156 ? -15.682 19.859 9.062 1.00 85.62 156 ASP A C 1
ATOM 1204 O O . ASP A 1 156 ? -15.455 19.031 9.942 1.00 85.62 156 ASP A O 1
ATOM 1208 N N . THR A 1 157 ? -16.788 20.607 9.103 1.00 90.44 157 THR A N 1
ATOM 1209 C CA . THR A 1 157 ? -17.831 20.444 10.124 1.00 90.44 157 THR A CA 1
ATOM 1210 C C . THR A 1 157 ? -18.514 19.082 10.041 1.00 90.44 157 THR A C 1
ATOM 1212 O O . THR A 1 157 ? -18.785 18.487 11.082 1.00 90.44 157 THR A O 1
ATOM 1215 N N . GLN A 1 158 ? -18.749 18.562 8.835 1.00 91.12 158 GLN A N 1
ATOM 1216 C CA . GLN A 1 158 ? -19.333 17.238 8.624 1.00 91.12 158 GLN A CA 1
ATOM 1217 C C . GLN A 1 158 ? -18.342 16.137 9.004 1.00 91.12 158 GLN A C 1
ATOM 1219 O O . GLN A 1 158 ? -18.714 15.224 9.737 1.00 91.12 158 GLN A O 1
ATOM 1224 N N . ASN A 1 159 ? -17.078 16.266 8.592 1.00 91.88 159 ASN A N 1
ATOM 1225 C CA . ASN A 1 159 ? -16.016 15.329 8.964 1.00 91.88 159 ASN A CA 1
ATOM 1226 C C . ASN A 1 159 ? -15.825 15.260 10.488 1.00 91.88 159 ASN A C 1
ATOM 1228 O O . ASN A 1 159 ? -15.811 14.174 11.065 1.00 91.88 159 ASN A O 1
ATOM 1232 N N . ARG A 1 160 ? -15.786 16.412 11.174 1.00 92.56 160 ARG A N 1
ATOM 1233 C CA . ARG A 1 160 ? -15.719 16.466 12.646 1.00 92.56 160 ARG A CA 1
ATOM 1234 C C . ARG A 1 160 ? -16.943 15.847 13.320 1.00 92.56 160 ARG A C 1
ATOM 1236 O O . ARG A 1 160 ? -16.793 15.129 14.302 1.00 92.56 160 ARG A O 1
ATOM 1243 N N . ALA A 1 161 ? -18.147 16.095 12.802 1.00 94.25 161 ALA A N 1
ATOM 1244 C CA . ALA A 1 161 ? -19.364 15.496 13.348 1.00 94.25 161 ALA A CA 1
ATOM 1245 C C . ALA A 1 161 ? -19.389 13.968 13.165 1.00 94.25 161 ALA A C 1
ATOM 1247 O O . ALA A 1 161 ? -19.826 13.241 14.058 1.00 94.25 161 ALA A O 1
ATOM 1248 N N . ALA A 1 162 ? -18.910 13.470 12.023 1.00 94.56 162 ALA A N 1
ATOM 1249 C CA . ALA A 1 162 ? -18.809 12.041 11.761 1.00 94.56 162 ALA A CA 1
ATOM 1250 C C . ALA A 1 162 ? -17.745 11.367 12.640 1.00 94.56 162 ALA A C 1
ATOM 1252 O O . ALA A 1 162 ? -18.007 10.302 13.192 1.00 94.56 162 ALA A O 1
ATOM 1253 N N . ASP A 1 163 ? -16.593 12.003 12.838 1.00 96.44 163 ASP A N 1
ATOM 1254 C CA . ASP A 1 163 ? -15.547 11.535 13.751 1.00 96.44 163 ASP A CA 1
ATOM 1255 C C . ASP A 1 163 ? -16.020 11.479 15.212 1.00 96.44 163 ASP A C 1
ATOM 1257 O O . ASP A 1 163 ? -15.822 10.471 15.891 1.00 96.44 163 ASP A O 1
ATOM 1261 N N . GLU A 1 164 ? -16.742 12.499 15.680 1.00 97.06 164 GLU A N 1
ATOM 1262 C CA . GLU A 1 164 ? -17.326 12.484 17.024 1.00 97.06 164 GLU A CA 1
ATOM 1263 C C . GLU A 1 164 ? -18.395 11.390 17.168 1.00 97.06 164 GLU A C 1
ATOM 1265 O O . GLU A 1 164 ? -18.447 10.688 18.179 1.00 97.06 164 GLU A O 1
ATOM 1270 N N . ARG A 1 165 ? -19.216 11.167 16.134 1.00 97.62 165 ARG A N 1
ATOM 1271 C CA . ARG A 1 165 ? -20.179 10.055 16.113 1.00 97.62 165 ARG A CA 1
ATOM 1272 C C . ARG A 1 165 ? -19.476 8.696 16.193 1.00 97.62 165 ARG A C 1
ATOM 1274 O O . ARG A 1 165 ? -19.977 7.808 16.881 1.00 97.62 165 ARG A O 1
ATOM 1281 N N . LEU A 1 166 ? -18.327 8.534 15.533 1.00 98.12 166 LEU A N 1
ATOM 1282 C CA . LEU A 1 166 ? -17.512 7.318 15.615 1.00 98.12 166 LEU A CA 1
ATOM 1283 C C . LEU A 1 166 ? -16.974 7.122 17.033 1.00 98.12 166 LEU A C 1
ATOM 1285 O O . LEU A 1 166 ? -17.130 6.041 17.601 1.00 98.12 166 LEU A O 1
ATOM 1289 N N . ARG A 1 167 ? -16.430 8.180 17.641 1.00 98.19 167 ARG A N 1
ATOM 1290 C CA . ARG A 1 167 ? -15.963 8.155 19.031 1.00 98.19 167 ARG A CA 1
ATOM 1291 C C . ARG A 1 167 ? -17.069 7.726 19.996 1.00 98.19 167 ARG A C 1
ATOM 1293 O O . ARG A 1 167 ? -16.854 6.839 20.819 1.00 98.19 167 ARG A O 1
ATOM 1300 N N . LEU A 1 168 ? -18.259 8.319 19.886 1.00 98.31 168 LEU A N 1
ATOM 1301 C CA . LEU A 1 168 ? -19.404 7.984 20.740 1.00 98.31 168 LEU A CA 1
ATOM 1302 C C . LEU A 1 168 ? -19.856 6.529 20.566 1.00 98.31 168 LEU A C 1
ATOM 1304 O O . LEU A 1 168 ? -20.214 5.883 21.550 1.00 98.31 168 LEU A O 1
ATOM 1308 N N . GLU A 1 169 ? -19.808 5.991 19.348 1.00 98.44 169 GLU A N 1
ATOM 1309 C CA . GLU A 1 169 ? -20.134 4.587 19.088 1.00 98.44 169 GLU A CA 1
ATOM 1310 C C . GLU A 1 169 ? -19.100 3.634 19.715 1.00 98.44 169 GLU A C 1
ATOM 1312 O O . GLU A 1 169 ? -19.479 2.629 20.317 1.00 98.44 169 GLU A O 1
ATOM 1317 N N . LEU A 1 170 ? -17.804 3.965 19.661 1.00 98.44 170 LEU A N 1
ATOM 1318 C CA . LEU A 1 170 ? -16.751 3.198 20.342 1.00 98.44 170 LEU A CA 1
ATOM 1319 C C . LEU A 1 170 ? -16.920 3.231 21.870 1.00 98.44 170 LEU A C 1
ATOM 1321 O O . LEU A 1 170 ? -16.839 2.187 22.520 1.00 98.44 170 LEU A O 1
ATOM 1325 N N . VAL A 1 171 ? -17.243 4.400 22.438 1.00 98.31 171 VAL A N 1
ATOM 1326 C CA . VAL A 1 171 ? -17.565 4.555 23.869 1.00 98.31 171 VAL A CA 1
ATOM 1327 C C . VAL A 1 171 ? -18.777 3.707 24.251 1.00 98.31 171 VAL A C 1
ATOM 1329 O O . VAL A 1 171 ? -18.725 2.968 25.231 1.00 98.31 171 VAL A O 1
ATOM 1332 N N . LYS A 1 172 ? -19.856 3.763 23.463 1.00 98.06 172 LYS A N 1
ATOM 1333 C CA . LYS A 1 172 ? -21.085 2.991 23.697 1.00 98.06 172 LYS A CA 1
ATOM 1334 C C . LYS A 1 172 ? -20.836 1.482 23.686 1.00 98.06 172 LYS A C 1
ATOM 1336 O O . LYS A 1 172 ? -21.463 0.758 24.454 1.00 98.06 172 LYS A O 1
ATOM 1341 N N . ARG A 1 173 ? -19.926 1.006 22.832 1.00 97.69 173 ARG A N 1
ATOM 1342 C CA . ARG A 1 173 ? -19.512 -0.406 22.775 1.00 97.69 173 ARG A CA 1
ATOM 1343 C C . ARG A 1 173 ? -18.621 -0.825 23.946 1.00 97.69 173 ARG A C 1
ATOM 1345 O O . ARG A 1 173 ? -18.418 -2.020 24.127 1.00 97.69 173 ARG A O 1
ATOM 1352 N N . GLY A 1 174 ? -18.087 0.124 24.718 1.00 97.69 174 GLY A N 1
ATOM 1353 C CA . GLY A 1 174 ? -17.185 -0.157 25.836 1.00 97.69 174 GLY A CA 1
ATOM 1354 C C . GLY A 1 174 ? -15.857 -0.783 25.402 1.00 97.69 174 GLY A C 1
ATOM 1355 O O . GLY A 1 174 ? -15.251 -1.521 26.174 1.00 97.69 174 GLY A O 1
ATOM 1356 N N . VAL A 1 175 ? -15.423 -0.531 24.163 1.00 97.88 175 VAL A N 1
ATOM 1357 C CA . VAL A 1 175 ? -14.189 -1.103 23.605 1.00 97.88 175 VAL A CA 1
ATOM 1358 C C . VAL A 1 175 ? -13.004 -0.173 23.837 1.00 97.88 175 VAL A C 1
ATOM 1360 O O . VAL A 1 175 ? -13.157 1.050 23.915 1.00 97.88 175 VAL A O 1
ATOM 1363 N N . TRP A 1 176 ? -11.804 -0.750 23.906 1.00 98.31 176 TRP A N 1
ATOM 1364 C CA . TRP A 1 176 ? -10.570 0.032 23.913 1.00 98.31 176 TRP A CA 1
ATOM 1365 C C . TRP A 1 176 ? -10.496 0.887 22.645 1.00 98.31 176 TRP A C 1
ATOM 1367 O O . TRP A 1 176 ? -10.736 0.380 21.546 1.00 98.31 176 TRP A O 1
ATOM 1377 N N . HIS A 1 177 ? -10.178 2.171 22.795 1.00 98.38 177 HIS A N 1
ATOM 1378 C CA . HIS A 1 177 ? -9.957 3.061 21.666 1.00 98.38 177 HIS A CA 1
ATOM 1379 C C . HIS A 1 177 ? -8.957 4.166 21.998 1.00 98.38 177 HIS A C 1
ATOM 1381 O O . HIS A 1 177 ? -8.869 4.617 23.141 1.00 98.38 177 HIS A O 1
ATOM 1387 N N . HIS A 1 178 ? -8.206 4.605 20.990 1.00 98.25 178 HIS A N 1
ATOM 1388 C CA . HIS A 1 178 ? -7.194 5.653 21.122 1.00 98.25 178 HIS A CA 1
ATOM 1389 C C . HIS A 1 178 ? -7.115 6.500 19.847 1.00 98.25 178 HIS A C 1
ATOM 1391 O O . HIS A 1 178 ? -7.462 6.033 18.760 1.00 98.25 178 HIS A O 1
ATOM 1397 N N . ARG A 1 179 ? -6.737 7.774 19.989 1.00 97.75 179 ARG A N 1
ATOM 1398 C CA . ARG A 1 179 ? -6.746 8.744 18.891 1.00 97.75 179 ARG A CA 1
ATOM 1399 C C . ARG A 1 179 ? -5.538 8.539 17.980 1.00 97.75 179 ARG A C 1
ATOM 1401 O O . ARG A 1 179 ? -4.414 8.452 18.457 1.00 97.75 179 ARG A O 1
ATOM 1408 N N . ILE A 1 180 ? -5.776 8.530 16.672 1.00 97.62 180 ILE A N 1
ATOM 1409 C CA . ILE A 1 180 ? -4.735 8.409 15.650 1.00 97.62 180 ILE A CA 1
ATOM 1410 C C . ILE A 1 180 ? -5.088 9.262 14.434 1.00 97.62 180 ILE A C 1
ATOM 1412 O O . ILE A 1 180 ? -6.267 9.462 14.145 1.00 97.62 180 ILE A O 1
ATOM 1416 N N . SER A 1 181 ? -4.078 9.732 13.712 1.00 95.75 181 SER A N 1
ATOM 1417 C CA . SER A 1 181 ? -4.239 10.415 12.428 1.00 95.75 181 SER A CA 1
ATOM 1418 C C . SER A 1 181 ? -3.496 9.653 11.339 1.00 95.75 181 SER A C 1
ATOM 1420 O O . SER A 1 181 ? -2.349 9.248 11.534 1.00 95.75 181 SER A O 1
ATOM 1422 N N . GLY A 1 182 ? -4.144 9.450 10.195 1.00 94.69 182 GLY A N 1
ATOM 1423 C CA . GLY A 1 182 ? -3.502 8.986 8.970 1.00 94.69 182 GLY A CA 1
ATOM 1424 C C . GLY A 1 182 ? -3.063 10.187 8.143 1.00 94.69 182 GLY A C 1
ATOM 1425 O O . GLY A 1 182 ? -3.880 11.055 7.854 1.00 94.69 182 GLY A O 1
ATOM 1426 N N . VAL A 1 183 ? -1.789 10.251 7.764 1.00 93.19 183 VAL A N 1
ATOM 1427 C CA . VAL A 1 183 ? -1.240 11.354 6.967 1.00 93.19 183 VAL A CA 1
ATOM 1428 C C . VAL A 1 183 ? -0.574 10.850 5.697 1.00 93.19 183 VAL A C 1
ATOM 1430 O O . VAL A 1 183 ? 0.067 9.793 5.685 1.00 93.19 183 VAL A O 1
ATOM 1433 N N . SER A 1 184 ? -0.695 11.615 4.616 1.00 90.56 184 SER A N 1
ATOM 1434 C CA . SER A 1 184 ? 0.081 11.372 3.404 1.00 90.56 184 SER A CA 1
ATOM 1435 C C . SER A 1 184 ? 1.564 11.706 3.639 1.00 90.56 184 SER A C 1
ATOM 1437 O O . SER A 1 184 ? 1.887 12.564 4.465 1.00 90.56 184 SER A O 1
ATOM 1439 N N . PRO A 1 185 ? 2.510 11.072 2.918 1.00 87.50 185 PRO A N 1
ATOM 1440 C CA . PRO A 1 185 ? 3.940 11.347 3.091 1.00 87.50 185 PRO A CA 1
ATOM 1441 C C . PRO A 1 185 ? 4.355 12.802 2.849 1.00 87.50 185 PRO A C 1
ATOM 1443 O O . PRO A 1 185 ? 5.367 13.233 3.395 1.00 87.50 185 PRO A O 1
ATOM 1446 N N . ASP A 1 186 ? 3.597 13.529 2.027 1.00 85.50 186 ASP A N 1
ATOM 1447 C CA . ASP A 1 186 ? 3.788 14.951 1.721 1.00 85.50 186 ASP A CA 1
ATOM 1448 C C . ASP A 1 186 ? 3.068 15.891 2.707 1.00 85.50 186 ASP A C 1
ATOM 1450 O O . ASP A 1 186 ? 3.216 17.107 2.609 1.00 85.50 186 ASP A O 1
ATOM 1454 N N . GLY A 1 187 ? 2.298 15.346 3.656 1.00 81.44 187 GLY A N 1
ATOM 1455 C CA . GLY A 1 187 ? 1.544 16.104 4.655 1.00 81.44 187 GLY A CA 1
ATOM 1456 C C . GLY A 1 187 ? 0.339 16.877 4.108 1.00 81.44 187 GLY A C 1
ATOM 1457 O O . GLY A 1 187 ? -0.301 17.597 4.871 1.00 81.44 187 GLY A O 1
ATOM 1458 N N . LEU A 1 188 ? 0.013 16.747 2.816 1.00 81.12 188 LEU A N 1
ATOM 1459 C CA . LEU A 1 188 ? -1.102 17.468 2.186 1.00 81.12 188 LEU A CA 1
ATOM 1460 C C . LEU A 1 188 ? -2.473 16.928 2.607 1.00 81.12 188 LEU A C 1
ATOM 1462 O O . LEU A 1 188 ? -3.461 17.659 2.580 1.00 81.12 188 LEU A O 1
ATOM 1466 N N . HIS A 1 189 ? -2.528 15.660 3.009 1.00 82.56 189 HIS A N 1
ATOM 1467 C CA . HIS A 1 189 ? -3.723 15.005 3.515 1.00 82.56 189 HIS A CA 1
ATOM 1468 C C . HIS A 1 189 ? -3.474 14.510 4.936 1.00 82.56 189 HIS A C 1
ATOM 1470 O O . HIS A 1 189 ? -2.480 13.838 5.210 1.00 82.56 189 HIS A O 1
ATOM 1476 N N . SER A 1 190 ? -4.398 14.841 5.834 1.00 88.25 190 SER A N 1
ATOM 1477 C CA . SER A 1 190 ? -4.408 14.381 7.217 1.00 88.25 190 SER A CA 1
ATOM 1478 C C . SER A 1 190 ? -5.842 14.073 7.611 1.00 88.25 190 SER A C 1
ATOM 1480 O O . SER A 1 190 ? -6.719 14.935 7.529 1.00 88.25 190 SER A O 1
ATOM 1482 N N . GLU A 1 191 ? -6.079 12.832 8.011 1.00 89.44 191 GLU A N 1
ATOM 1483 C CA . GLU A 1 191 ? -7.389 12.339 8.394 1.00 89.44 191 GLU A CA 1
ATOM 1484 C C . GLU A 1 191 ? -7.346 11.809 9.816 1.00 89.44 191 GLU A C 1
ATOM 1486 O O . GLU A 1 191 ? -6.588 10.904 10.168 1.00 89.44 191 GLU A O 1
ATOM 1491 N N . ALA A 1 192 ? -8.209 12.386 10.636 1.00 93.75 192 ALA A N 1
ATOM 1492 C CA . ALA A 1 192 ? -8.446 11.952 11.993 1.00 93.75 192 ALA A CA 1
ATOM 1493 C C . ALA A 1 192 ? -9.146 10.584 12.017 1.00 93.75 192 ALA A C 1
ATOM 1495 O O . ALA A 1 192 ? -10.065 10.332 11.239 1.00 93.75 192 ALA A O 1
ATOM 1496 N N . GLY A 1 193 ? -8.766 9.718 12.950 1.00 96.69 193 GLY A N 1
ATOM 1497 C CA . GLY A 1 193 ? -9.377 8.407 13.133 1.00 96.69 193 GLY A CA 1
ATOM 1498 C C . GLY A 1 193 ? -9.215 7.861 14.547 1.00 96.69 193 GLY A C 1
ATOM 1499 O O . GLY A 1 193 ? -8.842 8.570 15.486 1.00 96.69 193 GLY A O 1
ATOM 1500 N N . TRP A 1 194 ? -9.534 6.583 14.701 1.00 98.38 194 TRP A N 1
ATOM 1501 C CA . TRP A 1 194 ? -9.502 5.876 15.973 1.00 98.38 194 TRP A CA 1
ATOM 1502 C C . TRP A 1 194 ? -8.873 4.502 15.800 1.00 98.38 194 TRP A C 1
ATOM 1504 O O . TRP A 1 194 ? -9.282 3.726 14.935 1.00 98.38 194 TRP A O 1
ATOM 1514 N N . MET A 1 195 ? -7.915 4.188 16.668 1.00 98.44 195 MET A N 1
ATOM 1515 C CA . MET A 1 195 ? -7.548 2.810 16.968 1.00 98.44 195 MET A CA 1
ATOM 1516 C C . MET A 1 195 ? -8.692 2.206 17.781 1.00 98.44 195 MET A C 1
ATOM 1518 O O . MET A 1 195 ? -9.159 2.847 18.720 1.00 98.44 195 MET A O 1
ATOM 1522 N N . ALA A 1 196 ? -9.151 1.005 17.444 1.00 98.50 196 ALA A N 1
ATOM 1523 C CA . ALA A 1 196 ? -10.283 0.366 18.109 1.00 98.50 196 ALA A CA 1
ATOM 1524 C C . ALA A 1 196 ? -10.032 -1.130 18.333 1.00 98.50 196 ALA A C 1
ATOM 1526 O O . ALA A 1 196 ? -9.802 -1.882 17.384 1.00 98.50 196 ALA A O 1
ATOM 1527 N N . GLY A 1 197 ? -10.128 -1.567 19.589 1.00 98.25 197 GLY A N 1
ATOM 1528 C CA . GLY A 1 197 ? -10.013 -2.963 20.022 1.00 98.25 197 GLY A CA 1
ATOM 1529 C C . GLY A 1 197 ? -11.274 -3.761 19.694 1.00 98.25 197 GLY A C 1
ATOM 1530 O O . GLY A 1 197 ? -12.007 -4.174 20.589 1.00 98.25 197 GLY A O 1
ATOM 1531 N N . LEU A 1 198 ? -11.550 -3.916 18.403 1.00 98.06 198 LEU A N 1
ATOM 1532 C CA . LEU A 1 198 ? -12.662 -4.680 17.842 1.00 98.06 198 LEU A CA 1
ATOM 1533 C C . LEU A 1 198 ? -12.124 -5.932 17.151 1.00 98.06 198 LEU A C 1
ATOM 1535 O O . LEU A 1 198 ? -10.997 -5.925 16.665 1.00 98.06 198 LEU A O 1
ATOM 1539 N N . ASP A 1 199 ? -12.940 -6.980 17.031 1.00 97.94 199 ASP A N 1
ATOM 1540 C CA . ASP A 1 199 ? -12.648 -8.033 16.057 1.00 97.94 199 ASP A CA 1
ATOM 1541 C C . ASP A 1 199 ? -12.800 -7.502 14.619 1.00 97.94 199 ASP A C 1
ATOM 1543 O O . ASP A 1 199 ? -13.522 -6.532 14.360 1.00 97.94 199 ASP A O 1
ATOM 1547 N N . LEU A 1 200 ? -12.129 -8.150 13.663 1.00 97.81 200 LEU A N 1
ATOM 1548 C CA . LEU A 1 200 ? -12.104 -7.712 12.266 1.00 97.81 200 LEU A CA 1
ATOM 1549 C C . LEU A 1 200 ? -13.509 -7.607 11.649 1.00 97.81 200 LEU A C 1
ATOM 1551 O O . LEU A 1 200 ? -13.774 -6.705 10.853 1.00 97.81 200 LEU A O 1
ATOM 1555 N N . ALA A 1 201 ? -14.427 -8.512 11.992 1.00 97.56 201 ALA A N 1
ATOM 1556 C CA . ALA A 1 201 ? -15.771 -8.498 11.426 1.00 97.56 201 ALA A CA 1
ATOM 1557 C C . ALA A 1 201 ? -16.584 -7.304 11.954 1.00 97.56 201 ALA A C 1
ATOM 1559 O O . ALA A 1 201 ? -17.284 -6.643 11.186 1.00 97.56 201 ALA A O 1
ATOM 1560 N N . ALA A 1 202 ? -16.477 -7.001 13.248 1.00 98.00 202 ALA A N 1
ATOM 1561 C CA . ALA A 1 202 ? -17.090 -5.841 13.880 1.00 98.00 202 ALA A CA 1
ATOM 1562 C C . ALA A 1 202 ? -16.477 -4.527 13.386 1.00 98.00 202 ALA A C 1
ATOM 1564 O O . ALA A 1 202 ? -17.219 -3.572 13.151 1.00 98.00 202 ALA A O 1
ATOM 1565 N N . ALA A 1 203 ? -15.159 -4.491 13.183 1.00 98.25 203 ALA A N 1
ATOM 1566 C CA . ALA A 1 203 ? -14.456 -3.339 12.638 1.00 98.25 203 ALA A CA 1
ATOM 1567 C C . ALA A 1 203 ? -14.887 -3.031 11.197 1.00 98.25 203 ALA A C 1
ATOM 1569 O O . ALA A 1 203 ? -15.197 -1.885 10.893 1.00 98.25 203 ALA A O 1
ATOM 1570 N N . ARG A 1 204 ? -14.986 -4.045 10.325 1.00 98.00 204 ARG A N 1
ATOM 1571 C CA . ARG A 1 204 ? -15.450 -3.868 8.934 1.00 98.00 204 ARG A CA 1
ATOM 1572 C C . ARG A 1 204 ? -16.902 -3.403 8.861 1.00 98.00 204 ARG A C 1
ATOM 1574 O O . ARG A 1 204 ? -17.210 -2.511 8.078 1.00 98.00 204 ARG A O 1
ATOM 1581 N N . ARG A 1 205 ? -17.783 -3.957 9.707 1.00 97.69 205 ARG A N 1
ATOM 1582 C CA . ARG A 1 205 ? -19.172 -3.475 9.830 1.00 97.69 205 ARG A CA 1
ATOM 1583 C C . ARG A 1 205 ? -19.217 -2.012 10.265 1.00 97.69 205 ARG A C 1
ATOM 1585 O O . ARG A 1 205 ? -19.904 -1.222 9.636 1.00 97.69 205 ARG A O 1
ATOM 1592 N N . LEU A 1 206 ? -18.437 -1.647 11.284 1.00 97.88 206 LEU A N 1
ATOM 1593 C CA . LEU A 1 206 ? -18.358 -0.263 11.742 1.00 97.88 206 LEU A CA 1
ATOM 1594 C C . LEU A 1 206 ? -17.796 0.663 10.651 1.00 97.88 206 LEU A C 1
ATOM 1596 O O . LEU A 1 206 ? -18.349 1.730 10.429 1.00 97.88 206 LEU A O 1
ATOM 1600 N N . GLY A 1 207 ? -16.759 0.248 9.921 1.00 96.56 207 GLY A N 1
ATOM 1601 C CA . GLY A 1 207 ? -16.258 0.987 8.760 1.00 96.56 207 GLY A CA 1
ATOM 1602 C C . GLY A 1 207 ? -17.354 1.231 7.717 1.00 96.56 207 GLY A C 1
ATOM 1603 O O . GLY A 1 207 ? -17.561 2.371 7.306 1.00 96.56 207 GLY A O 1
ATOM 1604 N N . ALA A 1 208 ? -18.129 0.202 7.364 1.00 95.56 208 ALA A N 1
ATOM 1605 C CA . ALA A 1 208 ? -19.258 0.333 6.441 1.00 95.56 208 ALA A CA 1
ATOM 1606 C C . ALA A 1 208 ? -20.343 1.305 6.955 1.00 95.56 208 ALA A C 1
ATOM 1608 O O . ALA A 1 208 ? -20.817 2.148 6.193 1.00 95.56 208 ALA A O 1
ATOM 1609 N N . ASP A 1 209 ? -20.685 1.259 8.249 1.00 95.44 209 ASP A N 1
ATOM 1610 C CA . ASP A 1 209 ? -21.646 2.183 8.885 1.00 95.44 209 ASP A CA 1
ATOM 1611 C C . ASP A 1 209 ? -21.181 3.657 8.829 1.00 95.44 209 ASP A C 1
ATOM 1613 O O . ASP A 1 209 ? -21.989 4.596 8.867 1.00 95.44 209 ASP A O 1
ATOM 1617 N N . PHE A 1 210 ? -19.867 3.867 8.720 1.00 94.06 210 PHE A N 1
ATOM 1618 C CA . PHE A 1 210 ? -19.209 5.163 8.542 1.00 94.06 210 PHE A CA 1
ATOM 1619 C C . PHE A 1 210 ? -18.759 5.418 7.097 1.00 94.06 210 PHE A C 1
ATOM 1621 O O . PHE A 1 210 ? -17.963 6.323 6.855 1.00 94.06 210 PHE A O 1
ATOM 1628 N N . ARG A 1 211 ? -19.317 4.669 6.134 1.00 92.56 211 ARG A N 1
ATOM 1629 C CA . ARG A 1 211 ? -19.083 4.813 4.685 1.00 92.56 211 ARG A CA 1
ATOM 1630 C C . ARG A 1 211 ? -17.610 4.725 4.282 1.00 92.56 211 ARG A C 1
ATOM 1632 O O . ARG A 1 211 ? -17.194 5.367 3.327 1.00 92.56 211 ARG A O 1
ATOM 1639 N N . GLN A 1 212 ? -16.836 3.930 5.010 1.00 92.94 212 GLN A N 1
ATOM 1640 C CA . GLN A 1 212 ? -15.461 3.626 4.648 1.00 92.94 212 GLN A CA 1
ATOM 1641 C C . GLN A 1 212 ? -15.428 2.550 3.568 1.00 92.94 212 GLN A C 1
ATOM 1643 O O . GLN A 1 212 ? -16.061 1.502 3.720 1.00 92.94 212 GLN A O 1
ATOM 1648 N N . ASP A 1 213 ? -14.634 2.763 2.521 1.00 92.94 213 ASP A N 1
ATOM 1649 C CA . ASP A 1 213 ? -14.365 1.720 1.524 1.00 92.94 213 ASP A CA 1
ATOM 1650 C C . ASP A 1 213 ? -13.506 0.598 2.125 1.00 92.94 213 ASP A C 1
ATOM 1652 O O . ASP A 1 213 ? -13.728 -0.590 1.874 1.00 92.94 213 ASP A O 1
ATOM 1656 N N . ALA A 1 214 ? -12.557 0.964 2.989 1.00 95.88 214 ALA A N 1
ATOM 1657 C CA . ALA A 1 214 ? -11.691 0.030 3.689 1.00 95.88 214 ALA A CA 1
ATOM 1658 C C . ALA A 1 214 ? -11.246 0.561 5.057 1.00 95.88 214 ALA A C 1
ATOM 1660 O O . ALA A 1 214 ? -11.244 1.764 5.307 1.00 95.88 214 ALA A O 1
ATOM 1661 N N . ILE A 1 215 ? -10.824 -0.358 5.922 1.00 97.62 215 ILE A N 1
ATOM 1662 C CA . ILE A 1 215 ? -10.177 -0.071 7.207 1.00 97.62 215 ILE A CA 1
ATOM 1663 C C . ILE A 1 215 ? -8.757 -0.628 7.215 1.00 97.62 215 ILE A C 1
ATOM 1665 O O . ILE A 1 215 ? -8.451 -1.574 6.482 1.00 97.62 215 ILE A O 1
ATOM 1669 N N . TYR A 1 216 ? -7.914 -0.106 8.104 1.00 98.50 216 TYR A N 1
ATOM 1670 C CA . TYR A 1 216 ? -6.688 -0.808 8.465 1.00 98.50 216 TYR A CA 1
ATOM 1671 C C . TYR A 1 216 ? -6.958 -1.814 9.578 1.00 98.50 216 TYR A C 1
ATOM 1673 O O . TYR A 1 216 ? -7.740 -1.557 10.496 1.00 98.50 216 TYR A O 1
ATOM 1681 N N . TRP A 1 217 ? -6.267 -2.941 9.512 1.00 98.62 217 TRP A N 1
ATOM 1682 C CA . TRP A 1 217 ? -6.273 -3.988 10.519 1.00 98.62 217 TRP A CA 1
ATOM 1683 C C . TRP A 1 217 ? -4.843 -4.305 10.933 1.00 98.62 217 TRP A C 1
ATOM 1685 O O . TRP A 1 217 ? -3.983 -4.522 10.072 1.00 98.62 217 TRP A O 1
ATOM 1695 N N . ILE A 1 218 ? -4.616 -4.323 12.245 1.00 98.56 218 ILE A N 1
ATOM 1696 C CA . ILE A 1 218 ? -3.357 -4.713 12.862 1.00 98.56 218 ILE A CA 1
ATOM 1697 C C . ILE A 1 218 ? -3.569 -6.065 13.532 1.00 98.56 218 ILE A C 1
ATOM 1699 O O . ILE A 1 218 ? -4.481 -6.227 14.346 1.00 98.56 218 ILE A O 1
ATOM 1703 N N . GLU A 1 219 ? -2.711 -7.023 13.200 1.00 97.25 219 GLU A N 1
ATOM 1704 C CA . GLU A 1 219 ? -2.674 -8.356 13.797 1.00 97.25 219 GLU A CA 1
ATOM 1705 C C . GLU A 1 219 ? -1.323 -8.596 14.481 1.00 97.25 219 GLU A C 1
ATOM 1707 O O . GLU A 1 219 ? -0.281 -8.156 13.994 1.00 97.25 219 GLU A O 1
ATOM 1712 N N . ALA A 1 220 ? -1.344 -9.292 15.621 1.00 94.12 220 ALA A N 1
ATOM 1713 C CA . ALA A 1 220 ? -0.157 -9.587 16.432 1.00 94.12 220 ALA A CA 1
ATOM 1714 C C . ALA A 1 220 ? 0.676 -8.343 16.824 1.00 94.12 220 ALA A C 1
ATOM 1716 O O . ALA A 1 220 ? 1.874 -8.436 17.059 1.00 94.12 220 ALA A O 1
ATOM 1717 N N . GLY A 1 221 ? 0.041 -7.172 16.908 1.00 91.44 221 GLY A N 1
ATOM 1718 C CA . GLY A 1 221 ? 0.648 -5.901 17.308 1.00 91.44 221 GLY A CA 1
ATOM 1719 C C . GLY A 1 221 ? 1.477 -5.204 16.228 1.00 91.44 221 GLY A C 1
ATOM 1720 O O . GLY A 1 221 ? 1.808 -4.036 16.405 1.00 91.44 221 GLY A O 1
ATOM 1721 N N . GLU A 1 222 ? 1.778 -5.871 15.111 1.00 94.62 222 GLU A N 1
ATOM 1722 C CA . GLU A 1 222 ? 2.698 -5.334 14.105 1.00 94.62 222 GLU A CA 1
ATOM 1723 C C . GLU A 1 222 ? 2.272 -5.554 12.652 1.00 94.62 222 GLU A C 1
ATOM 1725 O O . GLU A 1 222 ? 2.690 -4.783 11.802 1.00 94.62 222 GLU A O 1
ATOM 1730 N N . HIS A 1 223 ? 1.450 -6.546 12.307 1.00 97.62 223 HIS A N 1
ATOM 1731 C CA . HIS A 1 223 ? 1.127 -6.800 10.900 1.00 97.62 223 HIS A CA 1
ATOM 1732 C C . HIS A 1 223 ? -0.012 -5.904 10.430 1.00 97.62 223 HIS A C 1
ATOM 1734 O O . HIS A 1 223 ? -1.163 -6.103 10.815 1.00 97.62 223 HIS A O 1
ATOM 1740 N N . LEU A 1 224 ? 0.303 -4.943 9.562 1.00 98.44 224 LEU A N 1
ATOM 1741 C CA . LEU A 1 224 ? -0.651 -3.998 9.003 1.00 98.44 224 LEU A CA 1
ATOM 1742 C C . LEU A 1 224 ? -1.193 -4.484 7.659 1.00 98.44 224 LEU A C 1
ATOM 1744 O O . LEU A 1 224 ? -0.454 -4.796 6.718 1.00 98.44 224 LEU A O 1
ATOM 1748 N N . SER A 1 225 ? -2.514 -4.461 7.540 1.00 98.44 225 SER A N 1
ATOM 1749 C CA . SER A 1 225 ? -3.230 -4.769 6.306 1.00 98.44 225 SER A CA 1
ATOM 1750 C C . SER A 1 225 ? -4.421 -3.840 6.113 1.00 98.44 225 SER A C 1
ATOM 1752 O O . SER A 1 225 ? -4.914 -3.234 7.060 1.00 98.44 225 SER A O 1
ATOM 1754 N N . VAL A 1 226 ? -4.881 -3.728 4.872 1.00 98.19 226 VAL A N 1
ATOM 1755 C CA . VAL A 1 226 ? -6.103 -3.006 4.507 1.00 98.19 226 VAL A CA 1
ATOM 1756 C C . VAL A 1 226 ? -7.172 -4.032 4.179 1.00 98.19 226 VAL A C 1
ATOM 1758 O O . VAL A 1 226 ? -6.909 -5.001 3.465 1.00 98.19 226 VAL A O 1
ATOM 1761 N N . HIS A 1 227 ? -8.373 -3.826 4.706 1.00 98.19 227 HIS A N 1
ATOM 1762 C CA . HIS A 1 227 ? -9.518 -4.706 4.523 1.00 98.19 227 HIS A CA 1
ATOM 1763 C C . HIS A 1 227 ? -10.701 -3.920 3.982 1.00 98.19 227 HIS A C 1
ATOM 1765 O O . HIS A 1 227 ? -11.140 -2.953 4.598 1.00 98.19 227 HIS A O 1
ATOM 1771 N N . ASP A 1 228 ? -11.248 -4.380 2.862 1.00 96.75 228 ASP A N 1
ATOM 1772 C CA . ASP A 1 228 ? -12.439 -3.797 2.257 1.00 96.75 228 ASP A CA 1
ATOM 1773 C C . ASP A 1 228 ? -13.658 -4.012 3.169 1.00 96.75 228 ASP A C 1
ATOM 1775 O O . ASP A 1 228 ? -13.877 -5.104 3.709 1.00 96.75 228 ASP A O 1
ATOM 1779 N N . CYS A 1 229 ? -14.459 -2.972 3.384 1.00 96.12 229 CYS A N 1
ATOM 1780 C CA . CYS A 1 229 ? -15.588 -3.044 4.313 1.00 96.12 229 CYS A CA 1
ATOM 1781 C C . CYS A 1 229 ? -16.767 -3.856 3.755 1.00 96.12 229 CYS A C 1
ATOM 1783 O O . CYS A 1 229 ? -17.568 -4.376 4.530 1.00 96.12 229 CYS A O 1
ATOM 1785 N N . GLN A 1 230 ? -16.857 -4.021 2.432 1.00 93.38 230 GLN A N 1
ATOM 1786 C CA . GLN A 1 230 ? -18.013 -4.593 1.732 1.00 93.38 230 GLN A CA 1
ATOM 1787 C C . GLN A 1 230 ? -17.744 -5.997 1.156 1.00 93.38 230 GLN A C 1
ATOM 1789 O O . GLN A 1 230 ? -18.670 -6.771 0.928 1.00 93.38 230 GLN A O 1
ATOM 1794 N N . SER A 1 231 ? -16.480 -6.367 0.958 1.00 93.94 231 SER A N 1
ATOM 1795 C CA . SER A 1 231 ? -16.033 -7.613 0.326 1.00 93.94 231 SER A CA 1
ATOM 1796 C C . SER A 1 231 ? -14.882 -8.254 1.098 1.00 93.94 231 SER A C 1
ATOM 1798 O O . SER A 1 231 ? -14.222 -7.614 1.905 1.00 93.94 231 SER A O 1
ATOM 1800 N N . LEU A 1 232 ? -14.581 -9.530 0.854 1.00 92.88 232 LEU A N 1
ATOM 1801 C CA . LEU A 1 232 ? -13.469 -10.219 1.531 1.00 92.88 232 LEU A CA 1
ATOM 1802 C C . LEU A 1 232 ? -12.073 -9.796 1.029 1.00 92.88 232 LEU A C 1
ATOM 1804 O O . LEU A 1 232 ? -11.075 -10.422 1.391 1.00 92.88 232 LEU A O 1
ATOM 1808 N N . ARG A 1 233 ? -11.989 -8.756 0.189 1.00 95.50 233 ARG A N 1
ATOM 1809 C CA . ARG A 1 233 ? -10.732 -8.251 -0.359 1.00 95.50 233 ARG A CA 1
ATOM 1810 C C . ARG A 1 233 ? -9.866 -7.679 0.764 1.00 95.50 233 ARG A C 1
ATOM 1812 O O . ARG A 1 233 ? -10.342 -6.932 1.618 1.00 95.50 233 ARG A O 1
ATOM 1819 N N . LYS A 1 234 ? -8.582 -8.033 0.749 1.00 96.94 234 LYS A N 1
ATOM 1820 C CA . LYS A 1 234 ? -7.575 -7.514 1.676 1.00 96.94 234 LYS A CA 1
ATOM 1821 C C . LYS A 1 234 ? -6.221 -7.382 0.997 1.00 96.94 234 LYS A C 1
ATOM 1823 O O . LYS A 1 234 ? -5.956 -8.083 0.019 1.00 96.94 234 LYS A O 1
ATOM 1828 N N . ALA A 1 235 ? -5.372 -6.523 1.541 1.00 96.56 235 ALA A N 1
ATOM 1829 C CA . ALA A 1 235 ? -4.030 -6.290 1.034 1.00 96.56 235 ALA A CA 1
ATOM 1830 C C . ALA A 1 235 ? -3.029 -6.101 2.182 1.00 96.56 235 ALA A C 1
ATOM 1832 O O . ALA A 1 235 ? -3.325 -5.350 3.115 1.00 96.56 235 ALA A O 1
ATOM 1833 N N . PRO A 1 236 ? -1.852 -6.748 2.138 1.00 96.88 236 PRO A N 1
ATOM 1834 C CA . PRO A 1 236 ? -0.786 -6.464 3.092 1.00 96.88 236 PRO A CA 1
ATOM 1835 C C . PRO A 1 236 ? -0.219 -5.064 2.831 1.00 96.88 236 PRO A C 1
ATOM 1837 O O . PRO A 1 236 ? 0.002 -4.707 1.676 1.00 96.88 236 PRO A O 1
ATOM 1840 N N . VAL A 1 237 ? 0.029 -4.290 3.887 1.00 96.38 237 VAL A N 1
ATOM 1841 C CA . VAL A 1 237 ? 0.675 -2.967 3.795 1.00 96.38 237 VAL A CA 1
ATOM 1842 C C . VAL A 1 237 ? 2.122 -3.045 4.267 1.00 96.38 237 VAL A C 1
ATOM 1844 O O . VAL A 1 237 ? 3.010 -2.534 3.597 1.00 96.38 237 VAL A O 1
ATOM 1847 N N . GLY A 1 238 ? 2.369 -3.713 5.395 1.00 95.00 238 GLY A N 1
ATOM 1848 C CA . GLY A 1 238 ? 3.699 -3.817 5.991 1.00 95.00 238 GLY A CA 1
ATOM 1849 C C . GLY A 1 238 ? 3.615 -3.954 7.505 1.00 95.00 238 GLY A C 1
ATOM 1850 O O . GLY A 1 238 ? 2.669 -4.553 8.019 1.00 95.00 238 GLY A O 1
ATOM 1851 N N . HIS A 1 239 ? 4.584 -3.379 8.213 1.00 96.38 239 HIS A N 1
ATOM 1852 C CA . HIS A 1 239 ? 4.553 -3.313 9.670 1.00 96.38 239 HIS A CA 1
ATOM 1853 C C . HIS A 1 239 ? 3.852 -2.034 10.138 1.00 96.38 239 HIS A C 1
ATOM 1855 O O . HIS A 1 239 ? 4.088 -0.949 9.605 1.00 96.38 239 HIS A O 1
ATOM 1861 N N . PHE A 1 240 ? 2.985 -2.160 11.137 1.00 97.25 240 PHE A N 1
ATOM 1862 C CA . PHE A 1 240 ? 2.352 -1.035 11.797 1.00 97.25 240 PHE A CA 1
ATOM 1863 C C . PHE A 1 240 ? 3.398 -0.270 12.604 1.00 97.25 240 PHE A C 1
ATOM 1865 O O . PHE A 1 240 ? 4.050 -0.814 13.492 1.00 97.25 240 PHE A O 1
ATOM 1872 N N . ALA A 1 241 ? 3.52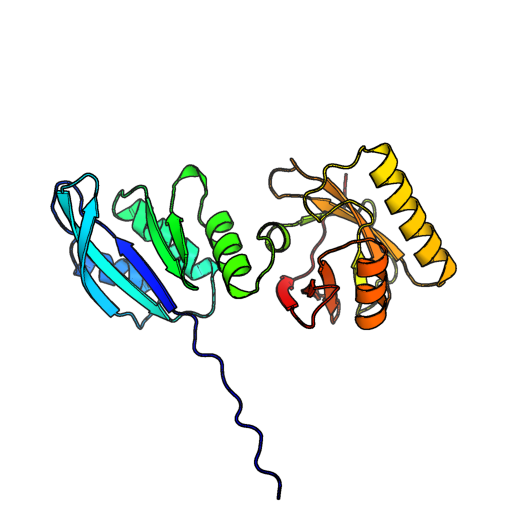5 1.012 12.294 1.00 95.62 241 ALA A N 1
ATOM 1873 C CA . ALA A 1 241 ? 4.339 1.951 13.035 1.00 95.62 241 ALA A CA 1
ATOM 1874 C C . ALA A 1 241 ? 3.611 3.292 13.089 1.00 95.62 241 ALA A C 1
ATOM 1876 O O . ALA A 1 241 ? 2.885 3.657 12.160 1.00 95.62 241 ALA A O 1
ATOM 1877 N N . TYR A 1 242 ? 3.827 4.026 14.174 1.00 96.00 242 TYR A N 1
ATOM 1878 C CA . TYR A 1 242 ? 3.332 5.384 14.336 1.00 96.00 242 TYR A CA 1
ATOM 1879 C C . TYR A 1 242 ? 4.428 6.287 14.899 1.00 96.00 242 TYR A C 1
ATOM 1881 O O . TYR A 1 242 ? 5.337 5.826 15.593 1.00 96.00 242 TYR A O 1
ATOM 1889 N N . THR A 1 243 ? 4.308 7.583 14.635 1.00 96.25 243 THR A N 1
ATOM 1890 C CA . THR A 1 243 ? 5.143 8.617 15.252 1.00 96.25 243 THR A CA 1
ATOM 1891 C C . THR A 1 243 ? 4.369 9.289 16.378 1.00 96.25 243 THR A C 1
ATOM 1893 O O . THR A 1 243 ? 3.170 9.539 16.249 1.00 96.25 243 THR A O 1
ATOM 1896 N N . VAL A 1 244 ? 5.054 9.572 17.486 1.00 95.19 244 VAL A N 1
ATOM 1897 C CA . VAL A 1 244 ? 4.500 10.364 18.588 1.00 95.19 244 VAL A CA 1
ATOM 1898 C C . VAL A 1 244 ? 4.857 11.828 18.360 1.00 95.19 244 VAL A C 1
ATOM 1900 O O . VAL A 1 244 ? 6.040 12.152 18.257 1.00 95.19 244 VAL A O 1
ATOM 1903 N N . GLY A 1 245 ? 3.849 12.692 18.309 1.00 81.06 245 GLY A N 1
ATOM 1904 C CA . GLY A 1 245 ? 4.016 14.134 18.139 1.00 81.06 245 GLY A CA 1
ATOM 1905 C C . GLY A 1 245 ? 3.123 14.697 17.037 1.00 81.06 245 GLY A C 1
ATOM 1906 O O . GLY A 1 245 ? 3.004 14.102 15.964 1.00 81.06 245 GLY A O 1
ATOM 1907 N N . ALA A 1 246 ? 2.513 15.842 17.340 1.00 56.03 246 ALA A N 1
ATOM 1908 C CA . ALA A 1 246 ? 1.884 16.742 16.382 1.00 56.03 246 ALA A CA 1
ATOM 1909 C C . ALA A 1 246 ? 2.866 17.860 16.011 1.00 56.03 246 ALA A C 1
ATOM 1911 O O . ALA A 1 246 ? 3.578 18.335 16.930 1.00 56.03 246 ALA A O 1
#

Secondary structure (DSSP, 8-state):
-PPP-----PPPPEEEEEE--BTTBPPPHHHHHHHHHTT-S--EEEEEEEEETTEEEEEEEEEEE-S-HHHHHHHHHHHHHHTT-TT-EEEETTEEEE--TTTHHHHHHHHHHHHHHTS-THHHH-EEEESSPPTT--SSEEEE--S--SS----HHHHHHHHHHHHHHHHHHT--EEEEEEE-TTSS-EEEEEEE---HHHHHHHHHHTT-SEEEEEETTTEEEEEESSSS-EEEEEE--EEE--

Foldseek 3Di:
DDDPDPPPPPFFWKKKKKFWDDVLDEDDPVVLCVLVCVLDVDKDWDWDWDQDPNDTITYITIMDRHNALLSVLVSNQVSCVVNVNFFTWIDTLNDTDGDHPVCGSLNRSLVNQCSVQVHRSQVLQWAKEAQDPQPPDDQKWWKAALADPPPDDDDPVNRVVSRVVLVVVLVVVVWDKGKMWIAGPVRPDITTTMITPDPPLVRLCSNVVSVHQWIWIHHRQWWIKIAGSPDRGIGTNGTDDHDHDD

pLDDT: mean 89.91, std 12.96, range [32.53, 98.62]

Sequence (246 aa):
METPCSDFRPGLPLYTFRLGSRAGQRPPVHEVAAVVGAVTPSFTLTPGEGWFRGEVDPGWAITVAHADHETMARLADALRAIFEQEGIGIEAFGRYLSCRADRGPELLAAELWGLRYGFYPAYLRTRFLVDTPPPNTPACFALITGYATTGETWADTQNRAADERLRLELVKRGVWHHRISGVSPDGLHSEAGWMAGLDLAAARRLGADFRQDAIYWIEAGEHLSVHDCQSLRKAPVGHFAYTVGA